Protein 4Q68 (pdb70)

Foldseek 3Di:
DVLLVLLVLLVVFFFQFEDPPQQPDPDWRDQDDDSRYHAFVVSLLQSLLVSPQDDCDPVSSSQSSLQQQAQNSDRDGPLRGQPAVLSSQVSCVVVFNKDFLLQVAPDKDFDQADPLVCQVVGPRRPPDPPSSVNVVVRVVRGRDMGGFFFLVRADQLGDPSADRNKDKFFAFPPGNGGGDGATWDQDVSGTWGQGHDVVVRGTDTDPGGPSVCVVDPGGTGITIMGGD

Solvent-accessible surface area: 11489 Å² total

Structure (mmCIF, N/CA/C/O backbone):
data_4Q68
#
_entry.id   4Q68
#
_cell.length_a   46.473
_cell.length_b   63.552
_cell.length_c   73.997
_cell.angle_alpha   90.000
_cell.angle_beta   90.000
_cell.angle_gamma   90.000
#
_symmetry.space_group_name_H-M   'P 21 21 21'
#
loop_
_entity.id
_entity.type
_entity.pdbx_description
1 polymer 'Uncharacterized protein'
2 non-polymer 2-acetamido-2-deoxy-beta-D-glucopyranose
3 non-polymer 'SODIUM ION'
4 water water
#
loop_
_atom_site.group_PDB
_atom_site.id
_atom_site.type_symbol
_atom_site.label_atom_id
_atom_site.label_alt_id
_atom_site.label_comp_id
_atom_site.label_asym_id
_atom_site.label_entity_id
_atom_site.label_seq_id
_atom_site.pdbx_PDB_ins_code
_atom_site.Cartn_x
_atom_site.Cartn_y
_atom_site.Cartn_z
_atom_site.occupancy
_atom_site.B_iso_or_equiv
_atom_site.auth_seq_id
_atom_site.auth_comp_id
_atom_site.auth_asym_id
_atom_site.auth_atom_id
_atom_site.pdbx_PDB_model_num
ATOM 1 N N . GLY A 1 1 ? 28.138 18.390 1.781 1.00 36.26 0 GLY A N 1
ATOM 2 C CA . GLY A 1 1 ? 27.129 19.485 1.685 1.00 30.85 0 GLY A CA 1
ATOM 3 C C . GLY A 1 1 ? 26.366 19.685 2.982 1.00 26.96 0 GLY A C 1
ATOM 4 O O . GLY A 1 1 ? 26.606 18.980 3.979 1.00 25.14 0 GLY A O 1
ATOM 5 N N . GLN A 1 2 ? 25.428 20.632 2.966 1.00 22.59 24 GLN A N 1
ATOM 6 C CA . GLN A 1 2 ? 24.728 21.013 4.184 1.00 16.87 24 GLN A CA 1
ATOM 7 C C . GLN A 1 2 ? 23.841 19.890 4.718 1.00 13.70 24 GLN A C 1
ATOM 8 O O . GLN A 1 2 ? 23.734 19.715 5.929 1.00 13.08 24 GLN A O 1
ATOM 14 N N . GLY A 1 3 ? 23.218 19.116 3.832 1.00 12.50 25 GLY A N 1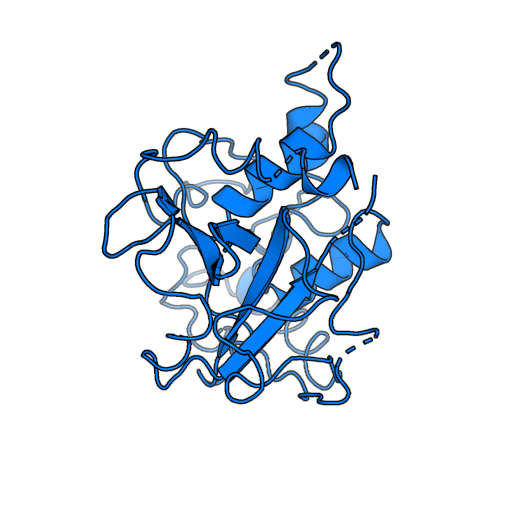
ATOM 15 C CA . GLY A 1 3 ? 22.397 17.990 4.265 1.00 11.38 25 GLY A CA 1
ATOM 16 C C . GLY A 1 3 ? 23.190 17.007 5.105 1.00 9.88 25 GLY A C 1
ATOM 17 O O . GLY A 1 3 ? 22.728 16.545 6.152 1.00 10.65 25 GLY A O 1
ATOM 18 N N . GLY A 1 4 ? 24.389 16.670 4.644 1.00 10.70 26 GLY A N 1
ATOM 19 C CA . GLY A 1 4 ? 25.238 15.755 5.380 1.00 10.24 26 GLY A CA 1
ATOM 20 C C . GLY A 1 4 ? 25.672 16.338 6.704 1.00 9.60 26 GLY A C 1
ATOM 21 O O . GLY A 1 4 ? 25.693 15.641 7.712 1.00 8.76 26 GLY A O 1
ATOM 22 N N . LYS A 1 5 ? 26.015 17.624 6.705 1.00 10.31 27 LYS A N 1
ATOM 23 C CA . LYS A 1 5 ? 26.376 18.293 7.945 1.00 10.50 27 LYS A CA 1
ATOM 24 C C . LYS A 1 5 ? 25.223 18.228 8.938 1.00 9.39 27 LYS A C 1
ATOM 25 O O . LYS A 1 5 ? 25.445 18.039 10.134 1.00 9.41 27 LYS A O 1
ATOM 31 N N . ASP A 1 6 ? 23.998 18.408 8.449 1.00 8.89 28 ASP A N 1
ATOM 32 C CA . ASP A 1 6 ? 22.838 18.419 9.316 1.00 8.73 28 ASP A CA 1
ATOM 33 C C . ASP A 1 6 ? 22.489 17.012 9.827 1.00 7.49 28 ASP A C 1
ATOM 34 O O . ASP A 1 6 ? 22.136 16.838 10.984 1.00 7.97 28 ASP A O 1
ATOM 47 N N . LEU A 1 8 ? 24.701 14.691 10.341 1.00 6.63 30 LEU A N 1
ATOM 48 C CA . LEU A 1 8 ? 25.732 14.439 11.343 1.00 6.84 30 LEU A CA 1
ATOM 49 C C . LEU A 1 8 ? 25.456 15.198 12.643 1.00 7.03 30 LEU A C 1
ATOM 50 O O . LEU A 1 8 ? 25.525 14.620 13.723 1.00 7.30 30 LEU A O 1
ATOM 55 N N . SER A 1 9 ? 25.142 16.486 12.553 1.00 7.64 31 SER A N 1
ATOM 56 C CA A SER A 1 9 ? 24.931 17.242 13.768 0.70 7.94 31 SER A CA 1
ATOM 57 C CA B SER A 1 9 ? 24.846 17.322 13.717 0.30 8.13 31 SER A CA 1
ATOM 58 C C . SER A 1 9 ? 23.689 16.735 14.504 1.00 7.42 31 SER A C 1
ATOM 59 O O . SER A 1 9 ? 23.697 16.672 15.731 1.00 8.01 31 SER A O 1
ATOM 64 N N . ASN A 1 10 ? 22.647 16.333 13.780 1.00 7.24 32 ASN A N 1
ATOM 65 C CA . ASN A 1 10 ? 21.485 15.774 14.455 1.00 7.03 32 ASN A CA 1
ATOM 66 C C . ASN A 1 10 ? 21.801 14.417 15.097 1.00 7.09 32 ASN A C 1
ATOM 67 O O . ASN A 1 10 ? 21.284 14.117 16.173 1.00 8.58 32 ASN A O 1
ATOM 72 N N . GLY A 1 11 ? 22.670 13.622 14.480 1.00 6.71 33 GLY A N 1
ATOM 73 C CA . GLY A 1 11 ? 23.130 12.403 15.117 1.00 6.97 33 GLY A CA 1
ATOM 74 C C . GLY A 1 11 ? 23.938 12.673 16.383 1.00 6.92 33 GLY A C 1
ATOM 75 O O . GLY A 1 11 ? 23.749 12.003 17.397 1.00 7.04 33 GLY A O 1
ATOM 76 N N . ILE A 1 12 ? 24.820 13.670 16.339 1.00 7.24 34 ILE A N 1
ATOM 77 C CA A ILE A 1 12 ? 25.642 14.054 17.490 0.50 7.87 34 ILE A CA 1
ATOM 78 C CA B ILE A 1 12 ? 25.646 14.000 17.490 0.50 7.42 34 ILE A CA 1
ATOM 79 C C . ILE A 1 12 ? 24.774 14.471 18.673 1.00 7.46 34 ILE A C 1
ATOM 80 O O . ILE A 1 12 ? 25.141 14.254 19.828 1.00 7.95 34 ILE A O 1
ATOM 89 N N . LYS A 1 13 ? 23.606 15.060 18.403 1.00 7.61 35 LYS A N 1
ATOM 90 C CA A LYS A 1 13 ? 22.643 15.418 19.462 0.50 8.19 35 LYS A CA 1
ATOM 91 C CA B LYS A 1 13 ? 22.727 15.448 19.495 0.50 7.94 35 LYS A CA 1
ATOM 92 C C . LYS A 1 13 ? 22.177 14.246 20.294 1.00 8.12 35 LYS A C 1
ATOM 93 O O . LYS A 1 13 ? 21.708 14.432 21.419 1.00 10.33 35 LYS A O 1
ATOM 104 N N . TYR A 1 14 ? 22.273 13.031 19.741 1.00 7.80 36 TYR A N 1
ATOM 105 C CA . TYR A 1 14 ? 21.882 11.813 20.462 1.00 7.44 36 TYR A CA 1
ATOM 106 C C . TYR A 1 14 ? 23.005 11.184 21.283 1.00 7.24 36 TYR A C 1
ATOM 107 O O . TYR A 1 14 ? 22.775 10.175 21.939 1.00 7.89 36 TYR A O 1
ATOM 116 N N . LEU A 1 15 ? 24.214 11.750 21.287 1.00 7.26 37 LEU A N 1
ATOM 117 C CA . LEU A 1 15 ? 25.259 11.146 22.102 1.00 7.47 37 LEU A CA 1
ATOM 118 C C . LEU A 1 15 ? 24.756 11.004 23.532 1.00 7.54 37 LEU A C 1
ATOM 119 O O . LEU A 1 15 ? 24.102 11.905 24.068 1.00 8.19 37 LEU A O 1
ATOM 124 N N . ASP A 1 16 ? 25.083 9.867 24.131 1.00 7.40 38 ASP A N 1
ATOM 125 C CA . ASP A 1 16 ? 24.775 9.518 25.518 1.00 7.98 38 ASP A CA 1
ATOM 126 C C . ASP A 1 16 ? 23.339 9.078 25.754 1.00 8.48 38 ASP A C 1
ATOM 127 O O . ASP A 1 16 ? 23.019 8.656 26.862 1.00 10.21 38 ASP A O 1
ATOM 132 N N . VAL A 1 17 ? 22.483 9.118 24.731 1.00 7.99 39 VAL A N 1
ATOM 133 C CA . VAL A 1 17 ? 21.143 8.574 24.880 1.00 8.52 39 VAL A CA 1
ATOM 134 C C . VAL A 1 17 ? 21.262 7.063 25.110 1.00 8.18 39 VAL A C 1
ATOM 135 O O . VAL A 1 17 ? 21.999 6.383 24.392 1.00 8.40 39 VAL A O 1
ATOM 139 N N . PRO A 1 18 ? 20.535 6.520 26.105 1.00 9.08 40 PRO A N 1
ATOM 140 C CA . PRO A 1 18 ? 20.660 5.086 26.372 1.00 9.52 40 PRO A CA 1
ATOM 141 C C . PRO A 1 18 ? 20.199 4.170 25.241 1.00 8.41 40 PRO A C 1
ATOM 142 O O . PRO A 1 18 ? 19.238 4.468 24.532 1.00 8.40 40 PRO A O 1
ATOM 146 N N . TYR A 1 19 ? 20.893 3.050 25.126 1.00 8.73 41 TYR A N 1
ATOM 147 C CA . TYR A 1 19 ? 20.493 1.953 24.267 1.00 8.11 41 TYR A CA 1
ATOM 148 C C . TYR A 1 19 ? 19.451 1.097 24.988 1.00 7.96 41 TYR A C 1
ATOM 149 O O . TYR A 1 19 ? 19.699 0.616 26.101 1.00 9.96 41 TYR A O 1
ATOM 158 N N . VAL A 1 20 ? 18.308 0.887 24.348 1.00 7.92 42 VAL A N 1
ATOM 159 C CA . VAL A 1 20 ? 17.289 -0.021 24.855 1.00 8.25 42 VAL A CA 1
ATOM 160 C C . VAL A 1 20 ? 16.714 -0.760 23.663 1.00 7.63 42 VAL A C 1
ATOM 161 O O . VAL A 1 20 ? 16.300 -0.144 22.688 1.00 7.83 42 VAL A O 1
ATOM 165 N N . ALA A 1 21 ? 16.704 -2.085 23.746 1.00 8.35 43 ALA A N 1
ATOM 166 C CA . ALA A 1 21 ? 16.127 -2.926 22.712 1.00 8.26 43 ALA A CA 1
ATOM 167 C C . ALA A 1 21 ? 14.606 -2.972 22.796 1.00 7.75 43 ALA A C 1
ATOM 168 O O . ALA A 1 21 ? 14.016 -2.794 23.854 1.00 8.28 43 ALA A O 1
ATOM 170 N N . HIS A 1 22 ? 13.981 -3.223 21.652 1.00 7.94 44 HIS A N 1
ATOM 171 C CA A HIS A 1 22 ? 12.554 -3.563 21.565 0.50 8.59 44 HIS A CA 1
ATOM 172 C CA B HIS A 1 22 ? 12.552 -3.537 21.540 0.50 8.56 44 HIS A CA 1
ATOM 173 C C . HIS A 1 22 ? 11.616 -2.408 21.920 1.00 8.01 44 HIS A C 1
ATOM 174 O O . HIS A 1 22 ? 10.460 -2.640 22.302 1.00 8.58 44 HIS A O 1
ATOM 187 N N . THR A 1 23 ? 12.079 -1.172 21.749 1.00 7.66 45 THR A N 1
ATOM 188 C CA . THR A 1 23 ? 11.255 -0.019 22.089 1.00 8.06 45 THR A CA 1
ATOM 189 C C . THR A 1 23 ? 9.995 0.117 21.229 1.00 7.81 45 THR A C 1
ATOM 190 O O . THR A 1 23 ? 9.081 0.836 21.616 1.00 8.52 45 THR A O 1
ATOM 194 N N . LEU A 1 24 ? 9.933 -0.556 20.077 1.00 7.47 46 LEU A N 1
ATOM 195 C CA . LEU A 1 24 ? 8.762 -0.466 19.194 1.00 8.12 46 LEU A CA 1
ATOM 196 C C . LEU A 1 24 ? 7.745 -1.595 19.400 1.00 8.00 46 LEU A C 1
ATOM 197 O O . LEU A 1 24 ? 6.744 -1.634 18.687 1.00 8.29 46 LEU A O 1
ATOM 202 N N . GLU A 1 25 ? 7.991 -2.497 20.356 1.00 7.82 47 GLU A N 1
ATOM 203 C CA . GLU A 1 25 ? 7.246 -3.765 20.408 1.00 8.63 47 GLU A CA 1
ATOM 204 C C . GLU A 1 25 ? 6.137 -3.915 21.448 1.00 9.82 47 GLU A C 1
ATOM 205 O O . GLU A 1 25 ? 5.832 -5.038 21.883 1.00 11.84 47 GLU A O 1
ATOM 211 N N . ALA A 1 26 ? 5.475 -2.829 21.795 1.00 10.42 48 ALA A N 1
ATOM 212 C CA . ALA A 1 26 ? 4.335 -2.932 22.703 1.00 11.18 48 ALA A CA 1
ATOM 213 C C . ALA A 1 26 ? 3.263 -3.883 22.172 1.00 10.23 48 ALA A C 1
ATOM 214 O O . ALA A 1 26 ? 3.063 -4.020 20.960 1.00 11.57 48 ALA A O 1
ATOM 216 N N . ASP A 1 27 ? 2.538 -4.498 23.106 1.00 11.13 49 ASP A N 1
ATOM 217 C CA . ASP A 1 27 ? 1.363 -5.278 22.780 1.00 11.69 49 ASP A CA 1
ATOM 218 C C . ASP A 1 27 ? 0.333 -4.396 22.083 1.00 11.92 49 ASP A C 1
ATOM 219 O O . ASP A 1 27 ? 0.332 -3.177 22.227 1.00 13.68 49 ASP A O 1
ATOM 224 N N . GLY A 1 28 ? -0.538 -5.033 21.316 1.00 12.34 50 GLY A N 1
ATOM 225 C CA . GLY A 1 28 ? -1.623 -4.340 20.654 1.00 13.24 50 GLY A CA 1
ATOM 226 C C . GLY A 1 28 ? -1.296 -4.028 19.209 1.00 12.51 50 GLY A C 1
ATOM 227 O O . GLY A 1 28 ? -0.323 -4.556 18.648 1.00 13.72 50 GLY A O 1
ATOM 228 N N . PRO A 1 29 ? -2.111 -3.164 18.583 1.00 12.45 51 PRO A N 1
ATOM 229 C CA . PRO A 1 29 ? -1.911 -2.884 17.178 1.00 11.64 51 PRO A CA 1
ATOM 230 C C . PRO A 1 29 ? -0.606 -2.149 16.926 1.00 9.75 51 PRO A C 1
ATOM 231 O O . PRO A 1 29 ? -0.124 -1.401 17.770 1.00 11.14 51 PRO A O 1
ATOM 235 N N . GLU A 1 30 ? -0.049 -2.342 15.744 1.00 8.73 52 GLU A N 1
ATOM 236 C CA . GLU A 1 30 ? 1.102 -1.571 15.310 1.00 7.97 52 GLU A CA 1
ATOM 237 C C . GLU A 1 30 ? 0.678 -0.119 15.129 1.00 7.92 52 GLU A C 1
ATOM 238 O O . GLU A 1 30 ? -0.232 0.177 14.342 1.00 8.72 52 GLU A O 1
ATOM 244 N N . GLU A 1 31 ? 1.334 0.761 15.880 1.00 8.06 53 GLU A N 1
ATOM 245 C CA A GLU A 1 31 ? 1.114 2.210 15.835 0.70 7.95 53 GLU A CA 1
ATOM 246 C CA B GLU A 1 31 ? 1.129 2.193 15.702 0.30 8.55 53 GLU A CA 1
ATOM 247 C C . GLU A 1 31 ? 2.474 2.891 15.781 1.00 7.64 53 GLU A C 1
ATOM 248 O O . GLU A 1 31 ? 3.483 2.280 16.102 1.00 8.64 53 GLU A O 1
ATOM 259 N N . LEU A 1 32 ? 2.495 4.161 15.402 1.00 7.75 54 LEU A N 1
ATOM 260 C CA . LEU A 1 32 ? 3.747 4.911 15.363 1.00 7.27 54 LEU A CA 1
ATOM 261 C C . LEU A 1 32 ? 4.229 5.189 16.782 1.00 7.85 54 LEU A C 1
ATOM 262 O O . LEU A 1 32 ? 3.565 5.894 17.530 1.00 10.29 54 LEU A O 1
ATOM 267 N N . VAL A 1 33 ? 5.382 4.637 17.140 1.00 7.90 55 VAL A N 1
ATOM 268 C CA . VAL A 1 33 ? 5.983 4.808 18.452 1.00 8.30 55 VAL A CA 1
ATOM 269 C C . VAL A 1 33 ? 7.169 5.756 18.319 1.00 7.95 55 VAL A C 1
ATOM 270 O O . VAL A 1 33 ? 8.077 5.531 17.528 1.00 9.05 55 VAL A O 1
ATOM 274 N N . ILE A 1 34 ? 7.169 6.800 19.136 1.00 8.24 56 ILE A N 1
ATOM 275 C CA . ILE A 1 34 ? 8.260 7.746 19.185 1.00 8.33 56 ILE A CA 1
ATOM 276 C C . ILE A 1 34 ? 8.885 7.704 20.574 1.00 8.37 56 ILE A C 1
ATOM 277 O O . ILE A 1 34 ? 8.252 8.100 21.555 1.00 10.64 56 ILE A O 1
ATOM 282 N N . ASN A 1 35 ? 10.098 7.180 20.655 1.00 7.95 57 ASN A N 1
ATOM 283 C CA . ASN A 1 35 ? 10.845 7.118 21.907 1.00 8.05 57 ASN A CA 1
ATOM 284 C C . ASN A 1 35 ? 12.261 7.568 21.625 1.00 8.22 57 ASN A C 1
ATOM 285 O O . ASN A 1 35 ? 13.145 6.769 21.336 1.00 8.49 57 ASN A O 1
ATOM 290 N N . CYS A 1 36 ? 12.471 8.872 21.719 1.00 8.93 58 CYS A N 1
ATOM 291 C CA . CYS A 1 36 ? 13.766 9.436 21.383 1.00 9.36 58 CYS A CA 1
ATOM 292 C C . CYS A 1 36 ? 14.752 9.386 22.554 1.00 9.39 58 CYS A C 1
ATOM 293 O O . CYS A 1 36 ? 15.922 9.725 22.362 1.00 11.02 58 CYS A O 1
ATOM 296 N N . ASP A 1 37 ? 14.306 8.936 23.731 1.00 9.67 59 ASP A N 1
ATOM 297 C CA A ASP A 1 37 ? 15.130 8.845 24.936 0.50 10.64 59 ASP A CA 1
ATOM 298 C CA B ASP A 1 37 ? 15.209 8.842 24.877 0.50 10.79 59 ASP A CA 1
ATOM 299 C C . ASP A 1 37 ? 15.717 7.437 25.157 1.00 9.89 59 ASP A C 1
ATOM 300 O O . ASP A 1 37 ? 16.513 7.240 26.063 1.00 12.43 59 ASP A O 1
ATOM 309 N N . GLU A 1 38 ? 15.281 6.470 24.351 1.00 9.48 60 GLU A N 1
ATOM 310 C CA . GLU A 1 38 ? 15.713 5.077 24.469 1.00 9.60 60 GLU A CA 1
ATOM 311 C C . GLU A 1 38 ? 15.753 4.575 23.037 1.00 8.28 60 GLU A C 1
ATOM 312 O O . GLU A 1 38 ? 14.704 4.505 22.402 1.00 9.41 60 GLU A O 1
ATOM 318 N N . VAL A 1 39 ? 16.935 4.240 22.522 1.00 7.47 61 VAL A N 1
ATOM 319 C CA . V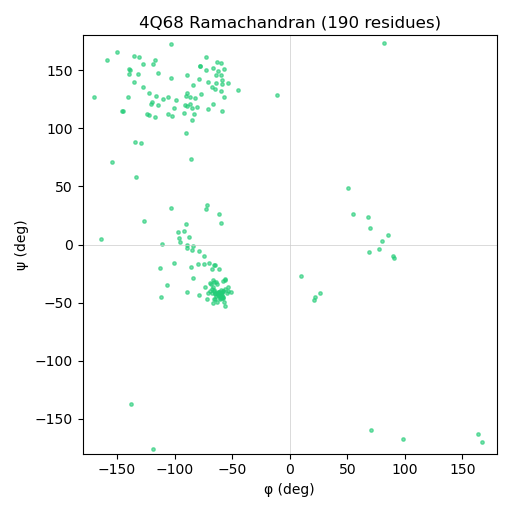AL A 1 39 ? 17.068 3.915 21.103 1.00 6.84 61 VAL A CA 1
ATOM 320 C C . VAL A 1 39 ? 17.821 2.613 20.885 1.00 6.48 61 VAL A C 1
ATOM 321 O O . VAL A 1 39 ? 18.558 2.155 21.754 1.00 6.90 61 VAL A O 1
ATOM 325 N N . ASP A 1 40 ? 17.654 2.053 19.690 1.00 6.06 62 ASP A N 1
ATOM 326 C CA . ASP A 1 40 ? 18.550 1.025 19.199 1.00 6.13 62 ASP A CA 1
ATOM 327 C C . ASP A 1 40 ? 19.221 1.528 17.931 1.00 6.04 62 ASP A C 1
ATOM 328 O O . ASP A 1 40 ? 19.075 2.681 17.565 1.00 5.98 62 ASP A O 1
ATOM 333 N N . CYS A 1 41 ? 20.013 0.696 17.280 1.00 6.31 63 CYS A N 1
ATOM 334 C CA . CYS A 1 41 ? 20.813 1.225 16.169 1.00 6.84 63 CYS A CA 1
ATOM 335 C C . CYS A 1 41 ? 19.943 1.726 15.018 1.00 6.03 63 CYS A C 1
ATOM 336 O O . CYS A 1 41 ? 20.326 2.686 14.341 1.00 6.61 63 CYS A O 1
ATOM 339 N N . THR A 1 42 ? 18.790 1.090 14.811 1.00 5.58 64 THR A N 1
ATOM 340 C CA A THR A 1 42 ? 17.913 1.438 13.715 0.60 5.86 64 THR A CA 1
ATOM 341 C CA B THR A 1 42 ? 17.911 1.459 13.705 0.40 5.76 64 THR A CA 1
ATOM 342 C C . THR A 1 42 ? 17.007 2.611 14.090 1.00 5.09 64 THR A C 1
ATOM 343 O O . THR A 1 42 ? 16.844 3.542 13.305 1.00 5.68 64 THR A O 1
ATOM 350 N N . THR A 1 43 ? 16.418 2.586 15.290 1.00 5.40 65 THR A N 1
ATOM 351 C CA . THR A 1 43 ? 15.570 3.713 15.644 1.00 5.85 65 THR A CA 1
ATOM 352 C C . THR A 1 43 ? 16.374 5.010 15.709 1.00 5.39 65 THR A C 1
ATOM 353 O O . THR A 1 43 ? 15.857 6.056 15.340 1.00 5.75 65 THR A O 1
ATOM 357 N N . LEU A 1 44 ? 17.635 4.955 16.140 1.00 5.36 66 LEU A N 1
ATOM 358 C CA . LEU A 1 44 ? 18.465 6.159 16.134 1.00 5.47 66 LEU A CA 1
ATOM 359 C C . LEU A 1 44 ? 18.516 6.752 14.729 1.00 5.08 66 LEU A C 1
ATOM 360 O O . LEU A 1 44 ? 18.286 7.944 14.520 1.00 5.67 66 LEU A O 1
ATOM 365 N N . VAL A 1 45 ? 18.874 5.930 13.755 1.00 4.82 67 VAL A N 1
ATOM 366 C CA . VAL A 1 45 ? 18.973 6.411 12.383 1.00 4.97 67 VAL A CA 1
ATOM 367 C C . VAL A 1 45 ? 17.629 6.962 11.888 1.00 4.83 67 VAL A C 1
ATOM 368 O O . VAL A 1 45 ? 17.574 8.002 11.232 1.00 5.46 67 VAL A O 1
ATOM 372 N N . GLU A 1 46 ? 16.547 6.259 12.191 1.00 4.79 68 GLU A N 1
ATOM 373 C CA . GLU A 1 46 ? 15.227 6.719 11.775 1.00 4.94 68 GLU A CA 1
ATOM 374 C C . GLU A 1 46 ? 14.896 8.085 12.360 1.00 4.96 68 GLU A C 1
ATOM 375 O O . GLU A 1 46 ? 14.400 8.957 11.645 1.00 5.62 68 GLU A O 1
ATOM 381 N N . TYR A 1 47 ? 15.148 8.290 13.650 1.00 5.56 69 TYR A N 1
ATOM 382 C CA . TYR A 1 47 ? 14.837 9.584 14.259 1.00 5.80 69 TYR A CA 1
ATOM 383 C C . TYR A 1 47 ? 15.714 10.693 13.684 1.00 5.70 69 TYR A C 1
ATOM 384 O O . TYR A 1 47 ? 15.239 11.816 13.479 1.00 6.24 69 TYR A O 1
ATOM 393 N N . VAL A 1 48 ? 16.988 10.405 13.455 1.00 5.53 70 VAL A N 1
ATOM 394 C CA . VAL A 1 48 ? 17.886 11.405 12.905 1.00 5.51 70 VAL A CA 1
ATOM 395 C C . VAL A 1 48 ? 17.466 11.787 11.486 1.00 5.33 70 VAL A C 1
ATOM 396 O O . VAL A 1 48 ? 17.406 12.973 11.134 1.00 5.98 70 VAL A O 1
ATOM 400 N N . LEU A 1 49 ? 17.180 10.794 10.654 1.00 5.07 71 LEU A N 1
ATOM 401 C CA . LEU A 1 49 ? 16.735 11.052 9.292 1.00 5.31 71 LEU A CA 1
ATOM 402 C C . LEU A 1 49 ? 15.407 11.807 9.294 1.00 5.42 71 LEU A C 1
ATOM 403 O O . LEU A 1 49 ? 15.225 12.756 8.529 1.00 5.96 71 LEU A O 1
ATOM 408 N N . ALA A 1 50 ? 14.472 11.408 10.149 1.00 5.54 72 ALA A N 1
ATOM 409 C CA . ALA A 1 50 ? 13.156 12.089 10.210 1.00 6.14 72 ALA A CA 1
ATOM 410 C C . ALA A 1 50 ? 13.325 13.546 10.590 1.00 6.20 72 ALA A C 1
ATOM 411 O O . ALA A 1 50 ? 12.706 14.418 9.996 1.00 7.30 72 ALA A O 1
ATOM 413 N N . GLU A 1 51 ? 14.167 13.818 11.578 1.00 6.25 73 GLU A N 1
ATOM 414 C CA . GLU A 1 51 ? 14.402 15.194 11.995 1.00 7.03 73 GLU A CA 1
ATOM 415 C C . GLU A 1 51 ? 15.051 16.003 10.883 1.00 6.43 73 GLU A C 1
ATOM 416 O O . GLU A 1 51 ? 14.645 17.133 10.603 1.00 7.59 73 GLU A O 1
ATOM 422 N N . THR A 1 52 ? 16.052 15.420 10.233 1.00 6.29 74 THR A N 1
ATOM 423 C CA . THR A 1 52 ? 16.782 16.161 9.219 1.00 6.55 74 THR A CA 1
ATOM 424 C C . THR A 1 52 ? 15.921 16.435 7.973 1.00 6.76 74 THR A C 1
ATOM 425 O O . THR A 1 52 ? 16.063 17.484 7.331 1.00 7.66 74 THR A O 1
ATOM 429 N N . LEU A 1 53 ? 15.020 15.515 7.644 1.00 6.68 75 LEU A N 1
ATOM 430 C CA . LEU A 1 53 ? 14.085 15.718 6.535 1.00 7.51 75 LEU A CA 1
ATOM 431 C C . LEU A 1 53 ? 13.026 16.763 6.817 1.00 9.17 75 LEU A C 1
ATOM 432 O O . LEU A 1 53 ? 12.388 17.226 5.891 1.00 13.58 75 LEU A O 1
ATOM 437 N N . THR A 1 54 ? 12.839 17.130 8.079 1.00 8.34 76 THR A N 1
ATOM 438 C CA . THR A 1 54 ? 11.763 18.039 8.480 1.00 10.44 76 THR A CA 1
ATOM 439 C C . THR A 1 54 ? 12.289 19.468 8.465 1.00 12.78 76 THR A C 1
ATOM 440 O O . THR A 1 54 ? 13.150 19.808 9.279 1.00 16.15 76 THR A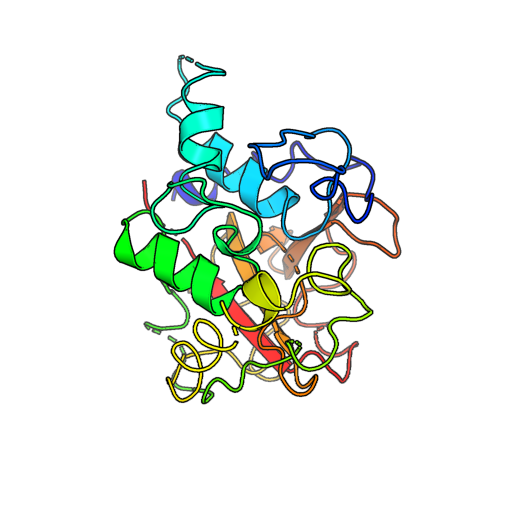 O 1
ATOM 444 N N . PRO A 1 55 ? 11.782 20.313 7.547 1.00 16.32 77 PRO A N 1
ATOM 445 C CA . PRO A 1 55 ? 12.309 21.671 7.532 1.00 20.19 77 PRO A CA 1
ATOM 446 C C . PRO A 1 55 ? 12.114 22.382 8.879 1.00 25.85 77 PRO A C 1
ATOM 447 O O . PRO A 1 55 ? 11.064 22.229 9.523 1.00 30.44 77 PRO A O 1
ATOM 451 N N . LYS A 1 56 ? 13.168 23.105 9.281 1.00 31.52 78 LYS A N 1
ATOM 452 C CA . LYS A 1 56 ? 13.351 23.692 10.613 1.00 35.52 78 LYS A CA 1
ATOM 453 C C . LYS A 1 56 ? 13.392 25.217 10.533 1.00 31.41 78 LYS A C 1
ATOM 454 O O . LYS A 1 56 ? 14.187 25.774 9.771 1.00 34.99 78 LYS A O 1
ATOM 460 N N . LEU A 1 57 ? 12.569 25.881 11.343 1.00 26.01 79 LEU A N 1
ATOM 461 C CA . LEU A 1 57 ? 12.383 27.333 11.250 1.00 27.34 79 LEU A CA 1
ATOM 462 C C . LEU A 1 57 ? 12.952 28.059 12.467 1.00 33.05 79 LEU A C 1
ATOM 463 O O . LEU A 1 57 ? 12.357 29.022 12.959 1.00 36.16 79 LEU A O 1
ATOM 468 N N . SER A 1 63 ? 8.298 21.063 13.810 1.00 25.54 85 SER A N 1
ATOM 469 C CA . SER A 1 63 ? 6.903 20.667 13.998 1.00 20.04 85 SER A CA 1
ATOM 470 C C . SER A 1 63 ? 6.866 19.197 14.450 1.00 17.50 85 SER A C 1
ATOM 471 O O . SER A 1 63 ? 7.464 18.327 13.810 1.00 16.28 85 SER A O 1
ATOM 474 N N . GLU A 1 64 ? 6.179 18.926 15.558 1.00 18.70 86 GLU A N 1
ATOM 475 C CA . GLU A 1 64 ? 5.962 17.547 15.990 1.00 14.37 86 GLU A CA 1
ATOM 476 C C . GLU A 1 64 ? 5.207 16.755 14.932 1.00 12.72 86 GLU A C 1
ATOM 477 O O . GLU A 1 64 ? 5.552 15.605 14.666 1.00 11.70 86 GLU A O 1
ATOM 483 N N . SER A 1 65 ? 4.190 17.355 14.322 1.00 12.48 87 SER A N 1
ATOM 484 C CA A SER A 1 65 ? 3.397 16.658 13.318 0.60 12.45 87 SER A CA 1
ATOM 485 C CA B SER A 1 65 ? 3.391 16.663 13.315 0.40 12.58 87 SER A CA 1
ATOM 486 C C . SER A 1 65 ? 4.239 16.318 12.100 1.00 11.43 87 SER A C 1
ATOM 487 O O . SER A 1 65 ? 4.133 15.217 11.576 1.00 10.84 87 SER A O 1
ATOM 492 N N . ALA A 1 66 ? 5.070 17.258 11.654 1.00 11.21 88 ALA A N 1
ATOM 493 C CA . ALA A 1 66 ? 5.895 17.016 10.474 1.00 10.37 88 ALA A CA 1
ATOM 494 C C . ALA A 1 66 ? 6.977 15.979 10.755 1.00 9.15 88 ALA A C 1
ATOM 495 O O . ALA A 1 66 ? 7.243 15.132 9.923 1.00 9.03 88 ALA A O 1
ATOM 497 N N . PHE A 1 67 ? 7.583 16.040 11.935 1.00 8.99 89 PHE A N 1
ATOM 498 C CA . PHE A 1 67 ? 8.555 15.022 12.357 1.00 8.42 89 PHE A CA 1
ATOM 499 C C . PHE A 1 67 ? 7.910 13.636 12.323 1.00 7.59 89 PHE A C 1
ATOM 500 O O . PHE A 1 67 ? 8.470 12.701 11.772 1.00 7.88 89 PHE A O 1
ATOM 508 N N . ALA A 1 68 ? 6.735 13.511 12.930 1.00 7.74 90 ALA A N 1
ATOM 509 C CA . ALA A 1 68 ? 6.037 12.237 12.976 1.00 7.71 90 ALA A CA 1
ATOM 510 C C . ALA A 1 68 ? 5.705 11.746 11.580 1.00 7.49 90 ALA A C 1
ATOM 511 O O . ALA A 1 68 ? 5.852 10.558 11.289 1.00 7.72 90 ALA A O 1
ATOM 513 N N . ASP A 1 69 ? 5.247 12.648 10.716 1.00 8.16 91 ASP A N 1
ATOM 514 C CA . ASP A 1 69 ? 4.921 12.241 9.346 1.00 8.10 91 ASP A CA 1
ATOM 515 C C . ASP A 1 69 ? 6.159 11.725 8.601 1.00 7.24 91 ASP A C 1
ATOM 516 O O . ASP A 1 69 ? 6.081 10.741 7.861 1.00 7.58 91 ASP A O 1
ATOM 521 N N . ASN A 1 70 ? 7.296 12.384 8.784 1.00 6.83 92 ASN A N 1
ATOM 522 C CA . ASN A 1 70 ? 8.528 11.907 8.163 1.00 6.43 92 ASN A CA 1
ATOM 523 C C . ASN A 1 70 ? 8.984 10.592 8.760 1.00 5.95 92 ASN A C 1
ATOM 524 O O . ASN A 1 70 ? 9.393 9.689 8.029 1.00 6.42 92 ASN A O 1
ATOM 529 N N . LEU A 1 71 ? 8.899 10.443 10.073 1.00 6.13 93 LEU A N 1
ATOM 530 C CA . LEU A 1 71 ? 9.252 9.183 10.707 1.00 6.01 93 LEU A CA 1
ATOM 531 C C . LEU A 1 71 ? 8.393 8.053 10.155 1.00 5.68 93 LEU A C 1
ATOM 532 O O . LEU A 1 71 ?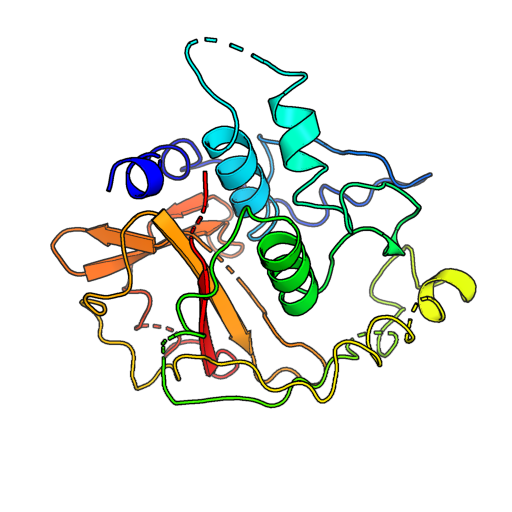 8.896 6.961 9.874 1.00 5.74 93 LEU A O 1
ATOM 537 N N . GLN A 1 72 ? 7.095 8.305 10.009 1.00 5.84 94 GLN A N 1
ATOM 538 C CA . GLN A 1 72 ? 6.184 7.301 9.487 1.00 5.94 94 GLN A CA 1
ATOM 539 C C . GLN A 1 72 ? 6.556 6.895 8.058 1.00 6.05 94 GLN A C 1
ATOM 540 O O . GLN A 1 72 ? 6.486 5.716 7.707 1.00 6.46 94 GLN A O 1
ATOM 546 N N . LYS A 1 73 ? 6.942 7.867 7.238 1.00 6.33 95 LYS A N 1
ATOM 547 C CA A LYS A 1 73 ? 7.372 7.660 5.857 0.35 6.66 95 LYS A CA 1
ATOM 548 C CA B LYS A 1 73 ? 7.293 7.536 5.862 0.65 7.29 95 LYS A CA 1
ATOM 549 C C . LYS A 1 73 ? 8.613 6.774 5.757 1.00 6.06 95 LYS A C 1
ATOM 550 O O . LYS A 1 73 ? 8.794 6.020 4.803 1.00 6.65 95 LYS A O 1
ATOM 561 N N . ILE A 1 74 ? 9.495 6.919 6.739 1.00 5.52 96 ILE A N 1
ATOM 562 C CA . ILE A 1 74 ? 10.747 6.179 6.818 1.00 5.29 96 ILE A CA 1
ATOM 563 C C . ILE A 1 74 ? 10.528 4.765 7.340 1.00 5.32 96 ILE A C 1
ATOM 564 O O . ILE A 1 74 ? 11.128 3.807 6.858 1.00 5.63 96 ILE A O 1
ATOM 569 N N . ARG A 1 75 ? 9.705 4.632 8.369 1.00 5.38 97 ARG A N 1
ATOM 570 C CA . ARG A 1 75 ? 9.621 3.386 9.114 1.00 5.28 97 ARG A CA 1
ATOM 571 C C . ARG A 1 75 ? 8.674 2.368 8.475 1.00 5.45 97 ARG A C 1
ATOM 572 O O . ARG A 1 75 ? 8.869 1.159 8.662 1.00 6.10 97 ARG A O 1
ATOM 580 N N . TYR A 1 76 ? 7.657 2.843 7.754 1.00 5.45 98 TYR A N 1
ATOM 581 C CA . TYR A 1 76 ? 6.614 2.001 7.190 1.00 5.86 98 TYR A CA 1
ATOM 582 C C . TYR A 1 76 ? 6.659 2.020 5.678 1.00 5.87 98 TYR A C 1
ATOM 583 O O . TYR A 1 76 ? 6.975 3.028 5.044 1.00 6.42 98 TYR A O 1
ATOM 592 N N . ARG A 1 77 ? 6.277 0.888 5.092 1.00 6.41 99 ARG A N 1
ATOM 593 C CA . ARG A 1 77 ? 6.244 0.720 3.645 1.00 6.82 99 ARG A CA 1
ATOM 594 C C . ARG A 1 77 ? 5.309 1.754 3.018 1.00 6.99 99 ARG A C 1
ATOM 595 O O . ARG A 1 77 ? 4.098 1.758 3.294 1.00 7.77 99 ARG A O 1
ATOM 603 N N . ASP A 1 78 ? 5.880 2.647 2.217 1.00 7.46 100 ASP A N 1
ATOM 604 C CA . ASP A 1 78 ? 5.145 3.765 1.618 1.00 8.35 100 ASP A CA 1
ATOM 605 C C . ASP A 1 78 ? 4.417 4.624 2.650 1.00 8.60 100 ASP A C 1
ATOM 606 O O . ASP A 1 78 ? 3.433 5.283 2.344 1.00 10.41 100 ASP A O 1
ATOM 611 N N . GLY A 1 79 ? 4.917 4.635 3.879 1.00 8.31 101 GLY A N 1
ATOM 612 C CA . GLY A 1 79 ? 4.332 5.442 4.932 1.00 8.76 101 GLY A CA 1
ATOM 613 C C . GLY A 1 79 ? 2.972 5.006 5.424 1.00 9.36 101 GLY A C 1
ATOM 614 O O . GLY A 1 79 ? 2.314 5.772 6.114 1.00 12.79 101 GLY A O 1
ATOM 615 N N . LYS A 1 80 ? 2.556 3.791 5.081 1.00 8.40 102 LYS A N 1
ATOM 616 C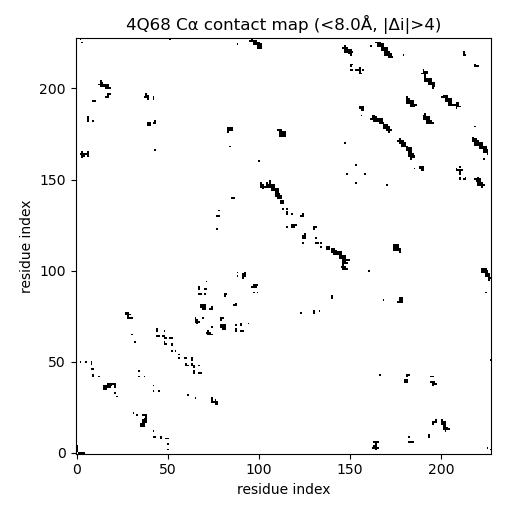 CA A LYS A 1 80 ? 1.225 3.313 5.429 0.50 9.50 102 LYS A CA 1
ATOM 617 C CA B LYS A 1 80 ? 1.230 3.293 5.406 0.50 9.72 102 LYS A CA 1
ATOM 618 C C . LYS A 1 80 ? 1.315 2.310 6.567 1.00 9.12 102 LYS A C 1
ATOM 619 O O . LYS A 1 80 ? 1.900 1.232 6.438 1.00 10.43 102 LYS A O 1
ATOM 630 N N . ILE A 1 81 ? 0.754 2.683 7.705 1.00 8.36 103 ILE A N 1
ATOM 631 C CA . ILE A 1 81 ? 0.765 1.814 8.863 1.00 8.66 103 ILE A CA 1
ATOM 632 C C . ILE A 1 81 ? -0.344 0.781 8.701 1.00 8.76 103 ILE A C 1
ATOM 633 O O . ILE A 1 81 ? -1.523 1.130 8.635 1.00 9.44 103 ILE A O 1
ATOM 638 N N . ASP A 1 82 ? 0.045 -0.488 8.649 1.00 9.49 104 ASP A N 1
ATOM 639 C CA . ASP A 1 82 ? -0.892 -1.599 8.426 1.00 10.58 104 ASP A CA 1
ATOM 640 C C . ASP A 1 82 ? -0.316 -2.858 9.030 1.00 9.94 104 ASP A C 1
ATOM 641 O O . ASP A 1 82 ? 0.144 -3.758 8.328 1.00 10.37 104 ASP A O 1
ATOM 646 N N . GLY A 1 83 ? -0.304 -2.889 10.349 1.00 10.53 105 GLY A N 1
ATOM 647 C CA . GLY A 1 83 ? 0.135 -4.050 11.083 1.00 9.87 105 GLY A CA 1
ATOM 648 C C . GLY A 1 83 ? 1.641 -4.160 11.227 1.00 9.10 105 GLY A C 1
ATOM 649 O O . GLY A 1 83 ? 2.426 -3.411 10.643 1.00 8.51 105 GLY A O 1
ATOM 650 N N . TYR A 1 84 ? 2.055 -5.143 12.011 1.00 8.40 106 TYR A N 1
ATOM 651 C CA . TYR A 1 84 ? 3.468 -5.378 12.286 1.00 7.34 106 TYR A CA 1
ATOM 652 C C . TYR A 1 84 ? 4.281 -5.515 11.003 1.00 7.03 106 TYR A C 1
ATOM 653 O O . TYR A 1 84 ? 5.416 -5.039 10.923 1.00 7.46 106 TYR A O 1
ATOM 662 N N . THR A 1 85 ? 3.721 -6.198 10.008 1.00 7.05 107 THR A N 1
ATOM 663 C CA . THR A 1 85 ? 4.490 -6.484 8.811 1.00 6.85 107 THR A CA 1
ATOM 664 C C . THR A 1 85 ? 4.612 -5.307 7.839 1.00 6.77 107 THR A C 1
ATOM 665 O O . THR A 1 85 ? 5.354 -5.409 6.863 1.00 7.41 107 THR A O 1
ATOM 669 N N . SER A 1 86 ? 3.915 -4.199 8.117 1.00 7.05 108 SER A N 1
ATOM 670 C CA . SER A 1 86 ? 4.110 -2.967 7.344 1.00 6.92 108 SER A CA 1
ATOM 671 C C . SER A 1 86 ? 5.352 -2.192 7.779 1.00 6.42 108 SER A C 1
ATOM 672 O O . SER A 1 86 ? 5.804 -1.310 7.064 1.00 6.74 108 SER A O 1
ATOM 675 N N . ARG A 1 87 ? 5.886 -2.495 8.960 1.00 5.97 109 ARG A N 1
ATOM 676 C CA . ARG A 1 87 ? 7.140 -1.891 9.402 1.00 5.91 109 ARG A CA 1
ATOM 677 C C . ARG A 1 87 ? 8.266 -2.480 8.563 1.00 6.00 109 ARG A C 1
ATOM 678 O O . ARG A 1 87 ? 8.276 -3.676 8.286 1.00 6.27 109 ARG A O 1
ATOM 686 N N . LEU A 1 88 ? 9.226 -1.653 8.175 1.00 5.72 110 LEU A N 1
ATOM 687 C CA . LEU A 1 88 ? 10.303 -2.079 7.282 1.00 5.91 110 LEU A CA 1
ATOM 688 C C . LEU A 1 88 ? 11.443 -2.718 8.079 1.00 5.81 110 LEU A C 1
ATOM 689 O O . LEU A 1 88 ? 12.532 -2.169 8.245 1.00 7.13 110 LEU A O 1
ATOM 694 N N . HIS A 1 89 ? 11.173 -3.930 8.543 1.00 5.88 111 HIS A N 1
ATOM 695 C CA . HIS A 1 89 ? 12.096 -4.664 9.404 1.00 5.94 111 HIS A CA 1
ATOM 696 C C . HIS A 1 89 ? 13.436 -4.955 8.743 1.00 5.52 111 HIS A C 1
ATOM 697 O O . HIS A 1 89 ? 14.470 -4.891 9.399 1.00 6.95 111 HIS A O 1
ATOM 704 N N . TYR A 1 90 ? 13.411 -5.325 7.469 1.00 5.17 112 TYR A N 1
ATOM 705 C CA . TYR A 1 90 ? 14.637 -5.650 6.762 1.00 4.95 112 TYR A CA 1
ATOM 706 C C . TYR A 1 90 ? 15.218 -4.399 6.129 1.00 4.81 112 TYR A C 1
ATOM 707 O O . TYR A 1 90 ? 14.515 -3.667 5.422 1.00 4.96 112 TYR A O 1
ATOM 716 N N . ILE A 1 91 ? 16.502 -4.162 6.351 1.00 4.90 113 ILE A N 1
ATOM 717 C CA . ILE A 1 91 ? 17.094 -2.931 5.890 1.00 4.97 113 ILE A CA 1
ATOM 718 C C . ILE A 1 91 ? 17.139 -2.842 4.365 1.00 4.65 113 ILE A C 1
ATOM 719 O O . ILE A 1 91 ? 16.980 -1.758 3.823 1.00 5.06 113 ILE A O 1
ATOM 724 N N . ALA A 1 92 ? 17.258 -3.957 3.646 1.00 4.74 114 ALA A N 1
ATOM 725 C CA . ALA A 1 92 ? 17.164 -3.862 2.179 1.00 5.10 114 ALA A CA 1
ATOM 726 C C . ALA A 1 92 ? 15.827 -3.243 1.784 1.00 5.13 114 ALA A C 1
ATOM 727 O O . ALA A 1 92 ? 15.744 -2.456 0.847 1.00 5.66 114 ALA A O 1
ATOM 729 N N . ASP A 1 93 ? 14.765 -3.630 2.491 1.00 5.09 115 ASP A N 1
ATOM 730 C CA . ASP A 1 93 ? 13.402 -3.144 2.216 1.00 5.39 115 ASP A CA 1
ATOM 731 C C . ASP A 1 93 ? 13.259 -1.671 2.616 1.00 5.25 115 ASP A C 1
ATOM 732 O O . ASP A 1 93 ? 12.662 -0.870 1.896 1.00 5.91 115 ASP A O 1
ATOM 737 N N . TRP A 1 94 ? 13.834 -1.326 3.765 1.00 5.27 116 TRP A N 1
ATOM 738 C CA . TRP A 1 94 ? 13.898 0.046 4.274 1.00 5.01 116 TRP A CA 1
ATOM 739 C C . TRP A 1 94 ? 14.599 0.963 3.258 1.00 5.22 116 TRP A C 1
ATOM 740 O O . TRP A 1 94 ? 14.122 2.057 2.974 1.00 5.54 116 TRP A O 1
ATOM 751 N N . ILE A 1 95 ? 15.717 0.491 2.713 1.00 5.28 117 ILE A N 1
ATOM 752 C CA . ILE A 1 95 ? 16.448 1.229 1.698 1.00 5.32 117 ILE A CA 1
ATOM 753 C C . ILE A 1 95 ? 15.572 1.391 0.459 1.00 5.64 117 ILE A C 1
ATOM 754 O O . ILE A 1 95 ? 15.451 2.493 -0.079 1.00 6.09 117 ILE A O 1
ATOM 759 N N . ASN A 1 96 ? 14.970 0.310 -0.016 1.00 6.11 118 ASN A N 1
ATOM 760 C CA . ASN A 1 96 ? 14.144 0.389 -1.216 1.00 6.73 118 ASN A CA 1
ATOM 761 C C . ASN A 1 96 ? 13.008 1.385 -1.041 1.00 5.91 118 ASN A C 1
ATOM 762 O O . ASN A 1 96 ? 12.670 2.118 -1.958 1.00 6.50 118 ASN A O 1
ATOM 767 N N . ASN A 1 97 ? 12.403 1.405 0.140 1.00 5.65 119 ASN A N 1
ATOM 768 C CA . ASN A 1 97 ? 11.340 2.357 0.438 1.00 5.74 119 ASN A CA 1
ATOM 769 C C . ASN A 1 97 ? 11.831 3.800 0.290 1.00 5.47 119 ASN A C 1
ATOM 770 O O . ASN A 1 97 ? 11.148 4.631 -0.299 1.00 6.27 119 ASN A O 1
ATOM 775 N N . GLY A 1 98 ? 13.002 4.099 0.834 1.00 5.45 120 GLY A N 1
ATOM 776 C CA . GLY A 1 98 ? 13.554 5.436 0.730 1.00 5.83 120 GLY A CA 1
ATOM 777 C C . GLY A 1 98 ? 13.955 5.812 -0.677 1.00 5.68 120 GLY A C 1
ATOM 778 O O . GLY A 1 98 ? 13.759 6.951 -1.088 1.00 6.32 120 GLY A O 1
ATOM 779 N N . VAL A 1 99 ? 14.509 4.869 -1.429 1.00 6.30 121 VAL A N 1
ATOM 780 C CA . VAL A 1 99 ? 14.869 5.131 -2.817 1.00 7.07 121 VAL A CA 1
ATOM 781 C C . VAL A 1 99 ? 13.602 5.369 -3.645 1.00 7.27 121 VAL A C 1
ATOM 782 O O . VAL A 1 99 ? 13.493 6.372 -4.365 1.00 7.86 121 VAL A O 1
ATOM 786 N N . ARG A 1 100 ? 12.626 4.470 -3.527 1.00 7.24 122 ARG A N 1
ATOM 787 C CA . ARG A 1 100 ? 11.392 4.557 -4.300 1.00 8.38 122 ARG A CA 1
ATOM 788 C C . ARG A 1 100 ? 10.652 5.861 -4.005 1.00 8.40 122 ARG A C 1
ATOM 789 O O . ARG A 1 100 ? 10.079 6.471 -4.896 1.00 9.86 122 ARG A O 1
ATOM 797 N N . ASN A 1 101 ? 10.651 6.285 -2.745 1.00 7.54 123 ASN A N 1
ATOM 798 C CA . ASN A 1 101 ? 9.893 7.446 -2.306 1.00 7.85 123 ASN A CA 1
ATOM 799 C C . ASN A 1 101 ? 10.721 8.726 -2.228 1.00 8.04 123 ASN A C 1
ATOM 800 O O . ASN A 1 101 ? 10.235 9.761 -1.764 1.00 9.86 123 ASN A O 1
ATOM 805 N N . GLY A 1 102 ? 11.930 8.686 -2.765 1.00 7.80 124 GLY A N 1
ATOM 806 C CA . GLY A 1 102 ? 12.675 9.887 -3.081 1.00 8.29 124 GLY A CA 1
ATOM 807 C C . GLY A 1 102 ? 13.491 10.526 -1.985 1.00 7.62 124 GLY A C 1
ATOM 808 O O . GLY A 1 102 ? 14.014 11.616 -2.192 1.00 9.53 124 GLY A O 1
ATOM 809 N N . PHE A 1 103 ? 13.621 9.874 -0.827 1.00 6.71 125 PHE A N 1
ATOM 810 C CA . PHE A 1 103 ? 14.352 10.477 0.283 1.00 6.49 125 PHE A CA 1
ATOM 811 C C . PHE A 1 103 ? 15.676 9.803 0.631 1.00 6.02 125 PHE A C 1
ATOM 812 O O . PHE A 1 103 ? 16.359 10.261 1.543 1.00 6.51 125 PHE A O 1
ATOM 820 N N . LEU A 1 104 ? 16.047 8.751 -0.102 1.00 6.31 126 LEU A N 1
ATOM 821 C CA . LEU A 1 104 ? 17.367 8.152 -0.002 1.00 6.47 126 LEU A CA 1
ATOM 822 C C . LEU A 1 104 ? 17.967 7.939 -1.381 1.00 6.40 126 LEU A C 1
ATOM 823 O O . LEU A 1 104 ? 17.259 7.615 -2.333 1.00 7.56 126 LEU A O 1
ATOM 828 N N . GLN A 1 105 ? 19.286 8.073 -1.428 1.00 6.91 127 GLN A N 1
ATOM 829 C CA A GLN A 1 105 ? 20.103 7.638 -2.556 0.60 7.51 127 GLN A CA 1
ATOM 830 C CA B GLN A 1 105 ? 20.137 7.694 -2.548 0.40 7.28 127 GLN A CA 1
ATOM 831 C C . GLN A 1 105 ? 20.970 6.478 -2.108 1.00 6.35 127 GLN A C 1
ATOM 832 O O . GLN A 1 105 ? 21.509 6.483 -1.008 1.00 6.86 127 GLN A O 1
ATOM 843 N N . ASP A 1 106 ? 21.100 5.486 -2.984 1.00 6.21 128 ASP A N 1
ATOM 844 C CA . ASP A 1 106 ? 21.930 4.313 -2.750 1.00 6.27 128 ASP A CA 1
ATOM 845 C C . ASP A 1 106 ? 23.324 4.626 -3.294 1.00 6.12 128 ASP A C 1
ATOM 846 O O . ASP A 1 106 ? 23.603 4.507 -4.485 1.00 7.12 128 ASP A O 1
ATOM 851 N N . VAL A 1 107 ? 24.199 5.073 -2.403 1.00 5.81 129 VAL A N 1
ATOM 852 C CA . VAL A 1 107 ? 25.530 5.531 -2.790 1.00 6.28 129 VAL A CA 1
ATOM 853 C C . VAL A 1 107 ? 26.415 4.364 -3.205 1.00 6.12 129 VAL A C 1
ATOM 854 O O . VAL A 1 107 ? 27.083 4.434 -4.241 1.00 6.76 129 VAL A O 1
ATOM 858 N N . THR A 1 108 ? 26.445 3.287 -2.421 1.00 5.81 130 THR A N 1
ATOM 859 C CA . THR A 1 108 ? 27.183 2.102 -2.848 1.00 5.58 130 THR A CA 1
ATOM 860 C C . THR A 1 108 ? 26.670 1.577 -4.196 1.00 6.05 130 THR A C 1
ATOM 861 O O . THR A 1 108 ? 27.457 1.045 -4.979 1.00 6.52 130 THR A O 1
ATOM 865 N N . GLY A 1 109 ? 25.377 1.752 -4.480 1.00 6.52 131 GLY A N 1
ATOM 866 C CA . GLY A 1 109 ? 24.813 1.385 -5.779 1.00 7.11 131 GLY A CA 1
ATOM 867 C C . GLY A 1 109 ? 25.562 2.013 -6.945 1.00 7.75 131 GLY A C 1
ATOM 868 O O . GLY A 1 109 ? 25.706 1.399 -7.989 1.00 10.62 131 GLY A O 1
ATOM 869 N N . ALA A 1 110 ? 26.017 3.246 -6.771 1.00 8.03 132 ALA A N 1
ATOM 870 C CA . ALA A 1 110 ? 26.756 3.967 -7.799 1.00 9.52 132 ALA A CA 1
ATOM 871 C C . ALA A 1 110 ? 28.258 3.795 -7.696 1.00 8.84 132 ALA A C 1
ATOM 872 O O . ALA A 1 110 ? 28.943 3.798 -8.712 1.00 11.08 132 ALA A O 1
ATOM 887 N N . SER A 1 112 ? 30.336 1.443 -5.687 1.00 7.86 134 SER A N 1
ATOM 888 C CA . SER A 1 112 ? 31.047 0.196 -5.445 1.00 8.13 134 SER A CA 1
ATOM 889 C C . SER A 1 112 ? 30.715 -0.831 -6.500 1.00 9.05 134 SER A C 1
ATOM 890 O O . SER A 1 112 ? 29.539 -1.116 -6.727 1.00 10.49 134 SER A O 1
ATOM 893 N N . PRO A 1 113 ? 31.743 -1.433 -7.128 1.00 10.09 135 PRO A N 1
ATOM 894 C CA . PRO A 1 113 ? 31.485 -2.463 -8.135 1.00 11.32 135 PRO A CA 1
ATOM 895 C C . PRO A 1 113 ? 31.043 -3.818 -7.585 1.00 10.33 135 PRO A C 1
ATOM 896 O O . PRO A 1 113 ? 30.540 -4.666 -8.327 1.00 12.65 135 PRO A O 1
ATOM 900 N N . ASP A 1 114 ? 31.264 -4.037 -6.302 1.00 8.22 136 ASP A N 1
ATOM 901 C CA . ASP A 1 114 ? 30.954 -5.310 -5.692 1.00 7.92 136 ASP A CA 1
ATOM 902 C C . ASP A 1 114 ? 29.479 -5.419 -5.418 1.00 7.79 136 ASP A C 1
ATOM 903 O O . ASP A 1 114 ? 28.834 -4.451 -5.012 1.00 7.80 136 ASP A O 1
ATOM 908 N N . THR A 1 115 ? 28.946 -6.621 -5.618 1.00 8.56 137 THR A N 1
ATOM 909 C CA . THR A 1 115 ? 27.548 -6.849 -5.379 1.00 8.36 137 THR A CA 1
ATOM 910 C C . THR A 1 115 ? 27.304 -8.138 -4.624 1.00 7.31 137 THR A C 1
ATOM 911 O O . THR A 1 115 ? 28.139 -9.043 -4.600 1.00 9.17 137 THR A O 1
ATOM 915 N N A GLU A 1 116 ? 26.180 -8.202 -3.929 0.50 7.69 138 GLU A N 1
ATOM 916 N N B GLU A 1 116 ? 26.101 -8.174 -4.060 0.50 7.70 138 GLU A N 1
ATOM 917 C CA A GLU A 1 116 ? 25.770 -9.440 -3.289 0.50 8.01 138 GLU A CA 1
ATOM 918 C CA B GLU A 1 116 ? 25.584 -9.253 -3.253 0.50 8.40 138 GLU A CA 1
ATOM 919 C C A GLU A 1 116 ? 24.290 -9.676 -3.576 0.50 8.07 138 GLU A C 1
ATOM 920 C C B GLU A 1 116 ? 24.237 -9.645 -3.784 0.50 8.15 138 GLU A C 1
ATOM 921 O O A GLU A 1 116 ? 23.489 -8.743 -3.614 0.50 8.54 138 GLU A O 1
ATOM 922 O O B GLU A 1 116 ? 23.441 -8.775 -4.154 0.50 7.90 138 GLU A O 1
ATOM 933 N N . ARG A 1 117 ? 23.956 -10.946 -3.793 1.00 8.71 139 ARG A N 1
ATOM 934 C CA . ARG A 1 117 ? 22.600 -11.399 -4.079 1.00 8.41 139 ARG A CA 1
ATOM 935 C C . ARG A 1 117 ? 21.883 -11.577 -2.735 1.00 8.18 139 ARG A C 1
ATOM 936 O O . ARG A 1 117 ? 22.310 -12.364 -1.908 1.00 10.85 139 ARG A O 1
ATOM 944 N N . LEU A 1 118 ? 20.800 -10.845 -2.514 1.00 6.76 140 LEU A N 1
ATOM 945 C CA . LEU A 1 118 ? 20.093 -10.911 -1.250 1.00 6.70 140 LEU A CA 1
ATOM 946 C C . LEU A 1 118 ? 19.494 -12.292 -1.021 1.00 6.36 140 LEU A C 1
ATOM 947 O O . LEU A 1 118 ? 18.932 -12.913 -1.923 1.00 7.17 140 LEU A O 1
ATOM 952 N N . SER A 1 119 ? 19.609 -12.751 0.217 1.00 6.66 141 SER A N 1
ATOM 953 C CA A SER A 1 119 ? 18.989 -13.979 0.667 0.60 7.27 141 SER A CA 1
ATOM 954 C CA B SER A 1 119 ? 18.965 -13.980 0.674 0.40 7.40 141 SER A CA 1
ATOM 955 C C . SER A 1 119 ? 18.397 -13.675 2.043 1.00 6.65 141 SER A C 1
ATOM 956 O O . SER A 1 119 ? 19.118 -13.683 3.045 1.00 7.75 141 SER A O 1
ATOM 961 N N . ILE A 1 120 ? 17.111 -13.352 2.059 1.00 6.19 142 ILE A N 1
ATOM 962 C CA . ILE A 1 120 ? 16.450 -12.849 3.248 1.00 6.14 142 ILE A CA 1
ATOM 963 C C . ILE A 1 120 ? 15.328 -13.786 3.637 1.00 6.09 142 ILE A C 1
ATOM 964 O O . ILE A 1 120 ? 14.427 -14.057 2.858 1.00 7.07 142 ILE A O 1
ATOM 969 N N . SER A 1 121 ? 15.410 -14.285 4.865 1.00 6.09 143 SER A N 1
ATOM 970 C CA . SER A 1 121 ? 14.460 -15.257 5.399 1.00 6.57 143 SER A CA 1
ATOM 971 C C . SER A 1 121 ? 14.499 -15.410 6.920 1.00 6.06 143 SER A C 1
ATOM 972 O O . SER A 1 121 ? 13.815 -16.272 7.459 1.00 6.88 143 SER A O 1
ATOM 975 N N . TYR A 1 122 ? 15.291 -14.598 7.629 1.00 5.67 144 TYR A N 1
ATOM 976 C CA . TYR A 1 122 ? 15.553 -14.866 9.055 1.00 6.17 144 TYR A CA 1
ATOM 977 C C . TYR A 1 122 ? 14.285 -14.868 9.901 1.00 5.78 144 TYR A C 1
ATOM 978 O O . TYR A 1 122 ? 14.097 -15.737 10.752 1.00 6.27 144 TYR A O 1
ATOM 995 N N . SER A 1 124 ? 10.895 -15.193 9.254 1.00 5.99 146 SER A N 1
ATOM 996 C CA . SER A 1 124 ? 9.957 -16.301 9.096 1.00 6.61 146 SER A CA 1
ATOM 997 C C . SER A 1 124 ? 10.588 -17.632 9.481 1.00 6.94 146 SER A C 1
ATOM 998 O O . SER A 1 124 ? 9.889 -18.553 9.882 1.00 8.47 146 SER A O 1
ATOM 1001 N N . SER A 1 125 ? 11.903 -17.745 9.354 1.00 6.82 147 SER A N 1
ATOM 1002 C CA A SER A 1 125 ? 12.629 -18.956 9.735 0.80 7.47 147 SER A CA 1
ATOM 1003 C CA B SER A 1 125 ? 12.566 -18.992 9.725 0.20 7.71 147 SER A CA 1
ATOM 1004 C C . SER A 1 125 ? 12.719 -19.135 11.241 1.00 7.11 147 SER A C 1
ATOM 1005 O O . SER A 1 125 ? 12.902 -20.247 11.733 1.00 8.35 147 SER A O 1
ATOM 1010 N N . HIS A 1 126 ? 12.631 -18.024 11.969 1.00 6.66 148 HIS A N 1
ATOM 1011 C CA . HIS A 1 126 ? 12.823 -18.006 13.421 1.00 7.39 148 HIS A CA 1
ATOM 1012 C C . HIS A 1 126 ? 11.719 -17.208 14.112 1.00 7.10 148 HIS A C 1
ATOM 1013 O O . HIS A 1 126 ? 11.991 -16.252 14.829 1.00 7.59 148 HIS A O 1
ATOM 1020 N N . PRO A 1 127 ? 10.463 -17.612 13.905 1.00 7.21 149 PRO A N 1
ATOM 1021 C CA . PRO A 1 127 ? 9.345 -16.788 14.386 1.00 7.79 149 PRO A CA 1
ATOM 1022 C C . PRO A 1 127 ? 9.247 -16.727 15.909 1.00 7.41 149 PRO A C 1
ATOM 1023 O O . PRO A 1 127 ? 8.643 -15.804 16.448 1.00 7.95 149 PRO A O 1
ATOM 1027 N N . GLN A 1 128 ? 9.848 -17.698 16.588 1.00 8.06 150 GLN A N 1
ATOM 1028 C CA . GLN A 1 128 ? 9.853 -17.715 18.046 1.00 8.19 150 GLN A CA 1
ATOM 1029 C C . GLN A 1 128 ? 10.542 -16.496 18.636 1.00 8.15 150 GLN A C 1
ATOM 1030 O O . GLN A 1 128 ? 10.334 -16.176 19.806 1.00 9.81 150 GLN A O 1
ATOM 1036 N N . LEU A 1 129 ? 11.393 -15.846 17.841 1.00 8.00 151 LEU A N 1
ATOM 1037 C CA . LEU A 1 129 ? 12.168 -14.716 18.300 1.00 8.42 151 LEU A CA 1
ATOM 1038 C C . LEU A 1 129 ? 11.433 -13.375 18.207 1.00 7.85 151 LEU A C 1
ATOM 1039 O O . LEU A 1 129 ? 11.992 -12.367 18.631 1.00 9.78 151 LEU A O 1
ATOM 1044 N N A TYR A 1 130 ? 10.209 -13.365 17.673 0.60 8.20 152 TYR A N 1
ATOM 1045 N N B TYR A 1 130 ? 10.205 -13.376 17.697 0.40 7.81 152 TYR A N 1
ATOM 1046 C CA A TYR A 1 130 ? 9.448 -12.130 17.457 0.60 8.79 152 TYR A CA 1
ATOM 1047 C CA B TYR A 1 130 ? 9.473 -12.153 17.421 0.40 8.01 152 TYR A CA 1
ATOM 1048 C C A TYR A 1 130 ? 8.037 -12.331 17.954 0.60 8.98 152 TYR A C 1
ATOM 1049 C C B TYR A 1 130 ? 8.046 -12.331 17.943 0.40 8.63 152 TYR A C 1
ATOM 1050 O O A TYR A 1 130 ? 7.311 -13.186 17.460 0.60 9.87 152 TYR A O 1
ATOM 1051 O O B TYR A 1 130 ? 7.317 -13.190 17.458 0.40 9.27 152 TYR A O 1
ATOM 1068 N N . LYS A 1 131 ? 7.652 -11.525 18.930 1.00 9.54 153 LYS A N 1
ATOM 1069 C CA . LYS A 1 131 ? 6.355 -11.673 19.571 1.00 10.50 153 LYS A CA 1
ATOM 1070 C C . LYS A 1 131 ? 5.192 -11.682 18.578 1.00 9.08 153 LYS A C 1
ATOM 1071 O O . LYS A 1 131 ? 4.258 -12.463 18.719 1.00 10.24 153 LYS A O 1
ATOM 1077 N N . GLN A 1 132 ? 5.274 -10.825 17.566 1.00 7.61 154 GLN A N 1
ATOM 1078 C CA . GLN A 1 132 ? 4.193 -10.637 16.604 1.00 7.36 154 GLN A CA 1
ATOM 1079 C C . GLN A 1 132 ? 4.212 -11.669 15.476 1.00 6.85 154 GLN A C 1
ATOM 1080 O O . GLN A 1 132 ? 3.360 -11.611 14.589 1.00 7.75 154 GLN A O 1
ATOM 1086 N N . LEU A 1 133 ? 5.201 -12.563 15.494 1.00 7.26 155 LEU A N 1
ATOM 1087 C CA . LEU A 1 133 ? 5.220 -13.706 14.583 1.00 7.65 155 LEU A CA 1
ATOM 1088 C C . LEU A 1 133 ? 4.902 -15.031 15.256 1.00 8.00 155 LEU A C 1
ATOM 1089 O O . LEU A 1 133 ? 4.277 -15.889 14.650 1.00 9.31 155 LEU A O 1
ATOM 1094 N N . ALA A 1 134 ? 5.332 -15.188 16.503 1.00 8.94 156 ALA A N 1
ATOM 1095 C CA . ALA A 1 134 ? 5.299 -16.482 17.185 1.00 9.94 156 ALA A CA 1
ATOM 1096 C C . ALA A 1 134 ? 3.935 -17.138 17.261 1.00 11.23 156 ALA A C 1
ATOM 1097 O O . ALA A 1 134 ? 3.828 -18.379 17.293 1.00 13.56 156 ALA A O 1
ATOM 1099 N N . ASN A 1 135 ? 2.901 -16.306 17.297 1.00 10.40 157 ASN A N 1
ATOM 1100 C CA . ASN A 1 135 ? 1.517 -16.785 17.385 1.00 10.34 157 ASN A CA 1
ATOM 1101 C C . ASN A 1 135 ? 0.611 -16.222 16.289 1.00 10.64 157 ASN A C 1
ATOM 1102 O O . ASN A 1 135 ? -0.620 -16.234 16.426 1.00 12.13 157 ASN A O 1
ATOM 1107 N N . SER A 1 136 ? 1.221 -15.749 15.193 1.00 9.46 158 SER A N 1
ATOM 1108 C CA . SER A 1 136 ? 0.489 -15.153 14.086 1.00 8.82 158 SER A CA 1
ATOM 1109 C C . SER A 1 136 ? 0.908 -15.777 12.779 1.00 8.51 158 SER A C 1
ATOM 1110 O O . SER A 1 136 ? 1.783 -15.263 12.076 1.00 7.88 158 SER A O 1
ATOM 1113 N N . PRO A 1 137 ? 0.257 -16.885 12.418 1.00 9.23 159 PRO A N 1
ATOM 1114 C CA . PRO A 1 137 ? 0.518 -17.453 11.106 1.00 9.36 159 PRO A CA 1
ATOM 1115 C C . PRO A 1 137 ? 0.266 -16.458 9.979 1.00 7.99 159 PRO A C 1
ATOM 1116 O O . PRO A 1 137 ? 0.930 -16.524 8.951 1.00 8.59 159 PRO A O 1
ATOM 1120 N N . GLU A 1 138 ? -0.669 -15.535 10.164 1.00 7.84 160 GLU A N 1
ATOM 1121 C CA . GLU A 1 138 ? -0.927 -14.545 9.142 1.00 7.85 160 GLU A CA 1
ATOM 1122 C C . GLU A 1 138 ? 0.286 -13.634 8.964 1.00 7.71 160 GLU A C 1
ATOM 1123 O O . GLU A 1 138 ? 0.688 -13.348 7.839 1.00 7.80 160 GLU A O 1
ATOM 1129 N N . ASN A 1 139 ? 0.850 -13.153 10.069 1.00 7.05 161 ASN A N 1
ATOM 1130 C CA . ASN A 1 139 ? 2.039 -12.304 9.961 1.00 6.76 161 ASN A CA 1
ATOM 1131 C C . ASN A 1 139 ? 3.233 -13.061 9.408 1.00 6.28 161 ASN A C 1
ATOM 1132 O O . ASN A 1 139 ? 4.014 -12.511 8.651 1.00 6.64 161 ASN A O 1
ATOM 1137 N N . VAL A 1 140 ? 3.416 -14.314 9.811 1.00 6.34 162 VAL A N 1
ATOM 1138 C CA . VAL A 1 140 ? 4.497 -15.113 9.256 1.00 7.04 162 VAL A CA 1
ATOM 1139 C C . VAL A 1 140 ? 4.355 -15.231 7.735 1.00 6.76 162 VAL A C 1
ATOM 1140 O O . VAL A 1 140 ? 5.333 -15.074 7.010 1.00 7.19 162 VAL A O 1
ATOM 1144 N N . ALA A 1 141 ? 3.148 -15.503 7.249 1.00 6.81 163 ALA A N 1
ATOM 1145 C CA . ALA A 1 141 ? 2.926 -15.624 5.821 1.00 6.94 163 ALA A CA 1
ATOM 1146 C C . ALA A 1 141 ? 3.207 -14.307 5.099 1.00 6.47 163 ALA A C 1
ATOM 1147 O O . ALA A 1 141 ? 3.812 -14.301 4.024 1.00 6.88 163 ALA A O 1
ATOM 1149 N N . LYS A 1 142 ? 2.781 -13.187 5.688 1.00 6.44 164 LYS A N 1
ATOM 1150 C CA . LYS A 1 142 ? 3.063 -11.883 5.104 1.00 6.74 164 LYS A CA 1
ATOM 1151 C C . LYS A 1 142 ? 4.565 -11.651 5.031 1.00 6.28 164 LYS A C 1
ATOM 1152 O O . LYS A 1 142 ? 5.079 -11.144 4.030 1.00 6.95 164 LYS A O 1
ATOM 1166 N N . LYS A 1 144 ? 6.918 -14.000 4.841 1.00 6.20 166 LYS A N 1
ATOM 1167 C CA . LYS A 1 144 ? 7.489 -14.864 3.812 1.00 6.65 166 LYS A CA 1
ATOM 1168 C C . LYS A 1 144 ? 7.327 -14.226 2.433 1.00 6.65 166 LYS A C 1
ATOM 1169 O O . LYS A 1 144 ? 8.239 -14.294 1.606 1.00 7.49 166 LYS A O 1
ATOM 1175 N N . LYS A 1 145 ? 6.175 -13.626 2.152 1.00 7.11 167 LYS A N 1
ATOM 1176 C CA A LYS A 1 145 ? 5.969 -12.996 0.855 0.50 7.61 167 LYS A CA 1
ATOM 1177 C CA B LYS A 1 145 ? 5.961 -12.977 0.854 0.50 7.93 167 LYS A CA 1
ATOM 1178 C C . LYS A 1 145 ? 6.946 -11.826 0.663 1.00 7.31 167 LYS A C 1
ATOM 1179 O O . LYS A 1 145 ? 7.549 -11.672 -0.399 1.00 8.14 167 LYS A O 1
ATOM 1190 N N . ILE A 1 146 ? 7.110 -11.013 1.700 1.00 6.48 168 ILE A N 1
ATOM 1191 C CA . ILE A 1 146 ? 8.059 -9.899 1.661 1.00 6.38 168 ILE A CA 1
ATOM 1192 C C . ILE A 1 146 ? 9.488 -10.418 1.423 1.00 6.18 168 ILE A C 1
ATOM 1193 O O . ILE A 1 146 ? 10.226 -9.889 0.585 1.00 7.01 168 ILE A O 1
ATOM 1198 N N . GLU A 1 147 ? 9.866 -11.451 2.170 1.00 5.91 169 GLU A N 1
ATOM 1199 C CA . GLU A 1 147 ? 11.193 -12.056 2.064 1.00 6.28 169 GLU A CA 1
ATOM 1200 C C . GLU A 1 147 ? 11.459 -12.592 0.672 1.00 6.89 169 GLU A C 1
ATOM 1201 O O . GLU A 1 147 ? 12.533 -12.394 0.116 1.00 8.01 169 GLU A O 1
ATOM 1207 N N . GLN A 1 148 ? 10.482 -13.287 0.109 1.00 8.12 170 GLN A N 1
ATOM 1208 C CA A GLN A 1 148 ? 10.669 -13.872 -1.210 0.70 9.15 170 GLN A CA 1
ATOM 1209 C CA B GLN A 1 148 ? 10.616 -13.853 -1.233 0.30 9.20 170 GLN A CA 1
ATOM 1210 C C . GLN A 1 148 ? 10.827 -12.762 -2.266 1.00 9.64 170 GLN A C 1
ATOM 1211 O O . GLN A 1 148 ? 11.612 -12.908 -3.201 1.00 11.29 170 GLN A O 1
ATOM 1222 N N . SER A 1 149 ? 10.090 -11.662 -2.117 1.00 9.02 171 SER A N 1
ATOM 1223 C CA A SER A 1 149 ? 10.208 -10.563 -3.067 0.70 10.47 171 SER A CA 1
ATOM 1224 C CA B SER A 1 149 ? 10.188 -10.521 -3.031 0.30 10.47 171 SER A CA 1
ATOM 1225 C C . SER A 1 149 ? 11.543 -9.811 -2.946 1.00 9.39 171 SER A C 1
ATOM 1226 O O . SER A 1 149 ? 12.084 -9.336 -3.943 1.00 12.12 171 SER A O 1
ATOM 1231 N N . LEU A 1 150 ? 12.090 -9.719 -1.739 1.00 7.58 172 LEU A N 1
ATOM 1232 C CA . LEU A 1 150 ? 13.391 -9.070 -1.535 1.00 7.36 172 LEU A CA 1
ATOM 1233 C C . LEU A 1 150 ? 14.539 -9.929 -2.047 1.00 7.94 172 LEU A C 1
ATOM 1234 O O . LEU A 1 150 ? 15.545 -9.414 -2.532 1.00 9.77 172 LEU A O 1
ATOM 1239 N N . SER A 1 151 ? 14.404 -11.237 -1.868 1.00 7.96 173 SER A N 1
ATOM 1240 C CA . SER A 1 151 ? 15.481 -12.173 -2.135 1.00 8.75 173 SER A CA 1
ATOM 1241 C C . SER A 1 151 ? 15.719 -12.339 -3.630 1.00 8.48 173 SER A C 1
ATOM 1242 O O . SER A 1 151 ? 14.799 -12.218 -4.443 1.00 9.94 173 SER A O 1
ATOM 1245 N N . GLY A 1 152 ? 16.971 -12.626 -3.981 1.00 8.10 174 GLY A N 1
ATOM 1246 C CA . GLY A 1 152 ? 17.355 -12.841 -5.366 1.00 8.99 174 GLY A CA 1
ATOM 1247 C C . GLY A 1 152 ? 17.805 -11.589 -6.083 1.00 9.99 174 GLY A C 1
ATOM 1248 O O . GLY A 1 152 ? 18.370 -11.675 -7.154 1.00 13.97 174 GLY A O 1
ATOM 1249 N N . LYS A 1 153 ? 17.598 -10.423 -5.499 1.00 10.77 175 LYS A N 1
ATOM 1250 C CA A LYS A 1 153 ? 17.998 -9.165 -6.113 0.50 12.07 175 LYS A CA 1
ATOM 1251 C CA B LYS A 1 153 ? 18.027 -9.180 -6.130 0.50 12.13 175 LYS A CA 1
ATOM 1252 C C . LYS A 1 153 ? 19.467 -8.890 -5.772 1.00 10.28 175 LYS A C 1
ATOM 1253 O O . LYS A 1 153 ? 19.921 -9.203 -4.681 1.00 9.37 175 LYS A O 1
ATOM 1264 N N . GLU A 1 154 ? 20.201 -8.306 -6.718 1.00 11.76 176 GLU A N 1
ATOM 1265 C CA A GLU A 1 154 ? 21.597 -7.885 -6.481 0.60 11.77 176 GLU A CA 1
ATOM 1266 C CA B GLU A 1 154 ? 21.561 -7.916 -6.456 0.40 12.00 176 GLU A CA 1
ATOM 1267 C C . GLU A 1 154 ? 21.586 -6.476 -5.932 1.00 11.69 176 GLU A C 1
ATOM 1268 O O . GLU A 1 154 ? 20.878 -5.597 -6.440 1.00 12.48 176 GLU A O 1
ATOM 1279 N N . VAL A 1 155 ? 22.390 -6.262 -4.915 1.00 9.38 177 VAL A N 1
ATOM 1280 C CA . VAL A 1 155 ? 22.634 -4.931 -4.398 1.00 8.28 177 VAL A CA 1
ATOM 1281 C C . VAL A 1 155 ? 24.133 -4.724 -4.357 1.00 8.67 177 VAL A C 1
ATOM 1282 O O . VAL A 1 155 ? 24.911 -5.680 -4.273 1.00 13.50 177 VAL A O 1
ATOM 1286 N N . HIS A 1 156 ? 24.549 -3.475 -4.404 1.00 6.51 178 HIS A N 1
ATOM 1287 C CA . HIS A 1 156 ? 25.953 -3.147 -4.294 1.00 6.48 178 HIS A CA 1
ATOM 1288 C C . HIS A 1 156 ? 26.343 -2.947 -2.850 1.00 6.12 178 HIS A C 1
ATOM 1289 O O . HIS A 1 156 ? 25.560 -2.442 -2.047 1.00 6.80 178 HIS A O 1
ATOM 1296 N N . TYR A 1 157 ? 27.565 -3.330 -2.513 1.00 6.13 179 TYR A N 1
ATOM 1297 C CA . TYR A 1 157 ? 28.072 -3.113 -1.164 1.00 5.98 179 TYR A CA 1
ATOM 1298 C C . TYR A 1 157 ? 29.573 -2.943 -1.254 1.00 5.89 179 TYR A C 1
ATOM 1299 O O . TYR A 1 157 ? 30.185 -3.265 -2.277 1.00 6.74 179 TYR A O 1
ATOM 1308 N N . LEU A 1 158 ? 30.169 -2.441 -0.178 1.00 5.71 180 LEU A N 1
ATOM 1309 C CA . LEU A 1 158 ? 31.608 -2.285 -0.084 1.00 6.19 180 LEU A CA 1
ATOM 1310 C C . LEU A 1 158 ? 32.125 -3.369 0.858 1.00 6.13 180 LEU A C 1
ATOM 1311 O O . LEU A 1 158 ? 31.825 -3.335 2.056 1.00 6.30 180 LEU A O 1
ATOM 1316 N N . PRO A 1 159 ? 32.884 -4.355 0.341 1.00 6.75 181 PRO A N 1
ATOM 1317 C CA . PRO A 1 159 ? 33.463 -5.363 1.236 1.00 6.94 181 PRO A CA 1
ATOM 1318 C C . PRO A 1 159 ? 34.371 -4.714 2.266 1.00 6.73 181 PRO A C 1
ATOM 1319 O O . PRO A 1 159 ? 35.074 -3.750 1.963 1.00 7.47 181 PRO A O 1
ATOM 1323 N N . LYS A 1 160 ? 34.397 -5.270 3.466 1.00 7.14 182 LYS A N 1
ATOM 1324 C CA A LYS A 1 160 ? 35.100 -4.600 4.546 0.80 7.90 182 LYS A CA 1
ATOM 1325 C CA B LYS A 1 160 ? 35.129 -4.718 4.612 0.20 8.04 182 LYS A CA 1
ATOM 1326 C C . LYS A 1 160 ? 36.592 -4.408 4.303 1.00 7.79 182 LYS A C 1
ATOM 1327 O O . LYS A 1 160 ? 37.138 -3.397 4.749 1.00 8.65 182 LYS A O 1
ATOM 1338 N N . ALA A 1 161 ? 37.247 -5.305 3.578 1.00 8.41 183 ALA A N 1
ATOM 1339 C CA . ALA A 1 161 ? 38.675 -5.125 3.296 1.00 9.56 183 ALA A CA 1
ATOM 1340 C C . ALA A 1 161 ? 38.961 -3.917 2.412 1.00 9.26 183 ALA A C 1
ATOM 1341 O O . ALA A 1 161 ? 40.094 -3.453 2.383 1.00 11.56 183 ALA A O 1
ATOM 1343 N N . LYS A 1 162 ? 37.936 -3.411 1.726 1.00 8.17 184 LYS A N 1
ATOM 1344 C CA . LYS A 1 162 ? 38.079 -2.282 0.821 1.00 8.67 184 LYS A CA 1
ATOM 1345 C C . LYS A 1 162 ? 37.723 -0.956 1.480 1.00 8.57 184 LYS A C 1
ATOM 1346 O O . LYS A 1 162 ? 37.722 0.074 0.807 1.00 10.12 184 LYS A O 1
ATOM 1352 N N . LEU A 1 163 ? 37.454 -0.966 2.793 1.00 7.70 185 LEU A N 1
ATOM 1353 C CA . LEU A 1 163 ? 37.201 0.269 3.534 1.00 7.71 185 LEU A CA 1
ATOM 1354 C C . LEU A 1 163 ? 38.426 0.678 4.343 1.00 7.80 185 LEU A C 1
ATOM 1355 O O . LEU A 1 163 ? 38.754 0.011 5.318 1.00 8.72 185 LEU A O 1
ATOM 1360 N N . PRO A 1 164 ? 39.098 1.777 3.962 1.00 7.98 186 PRO A N 1
ATOM 1361 C CA . PRO A 1 164 ? 40.214 2.237 4.773 1.00 8.48 186 PRO A CA 1
ATOM 1362 C C . PRO A 1 164 ? 39.775 2.878 6.088 1.00 7.98 186 PRO A C 1
ATOM 1363 O O . PRO A 1 164 ? 38.643 3.342 6.231 1.00 8.54 186 PRO A O 1
ATOM 1367 N N . ALA A 1 165 ? 40.707 2.965 7.021 1.00 8.37 187 ALA A N 1
ATOM 1368 C CA . ALA A 1 165 ? 40.469 3.697 8.258 1.00 8.36 187 ALA A CA 1
ATOM 1369 C C . ALA A 1 165 ? 40.057 5.144 8.006 1.00 8.21 187 ALA A C 1
ATOM 1370 O O . ALA A 1 165 ? 39.197 5.668 8.709 1.00 9.34 187 ALA A O 1
ATOM 1372 N N . ASP A 1 166 ? 40.671 5.763 6.998 1.00 8.56 188 ASP A N 1
ATOM 1373 C CA . ASP A 1 166 ? 40.386 7.150 6.644 1.00 8.83 188 ASP A CA 1
ATOM 1374 C C . ASP A 1 166 ? 39.254 7.270 5.612 1.00 8.69 188 ASP A C 1
ATOM 1375 O O . ASP A 1 166 ? 39.065 8.322 4.984 1.00 9.74 188 ASP A O 1
ATOM 1380 N N . GLY A 1 167 ? 38.460 6.211 5.465 1.00 8.15 189 GLY A N 1
ATOM 1381 C CA . GLY A 1 167 ? 37.297 6.258 4.620 1.00 7.84 189 GLY A CA 1
ATOM 1382 C C . GLY A 1 167 ? 37.615 6.323 3.151 1.00 8.27 189 GLY A C 1
ATOM 1383 O O . GLY A 1 167 ? 38.708 5.946 2.715 1.00 8.95 189 GLY A O 1
ATOM 1384 N N . LEU A 1 168 ? 36.630 6.778 2.385 1.00 8.59 190 LEU A N 1
ATOM 1385 C CA . LEU A 1 168 ? 36.760 6.957 0.947 1.00 8.78 190 LEU A CA 1
ATOM 1386 C C . LEU A 1 168 ? 36.078 8.260 0.602 1.00 8.19 190 LEU A C 1
ATOM 1387 O O . LEU A 1 168 ? 35.106 8.632 1.259 1.00 8.95 190 LEU A O 1
ATOM 1392 N N . PRO A 1 169 ? 36.545 8.950 -0.451 1.00 9.52 191 PRO A N 1
ATOM 1393 C CA A PRO A 1 169 ? 36.011 10.291 -0.696 0.70 10.26 191 PRO A CA 1
ATOM 1394 C CA B PRO A 1 169 ? 36.015 10.286 -0.742 0.30 9.96 191 PRO A CA 1
ATOM 1395 C C . PRO A 1 169 ? 34.528 10.343 -1.078 1.00 9.41 191 PRO A C 1
ATOM 1396 O O . PRO A 1 169 ? 33.920 11.400 -0.976 1.00 12.11 191 PRO A O 1
ATOM 1403 N N . TRP A 1 170 ? 33.960 9.217 -1.496 1.00 8.00 192 TRP A N 1
ATOM 1404 C CA . TRP A 1 170 ? 32.546 9.159 -1.814 1.00 7.99 192 TRP A CA 1
ATOM 1405 C C . TRP A 1 170 ? 31.655 8.792 -0.620 1.00 7.45 192 TRP A C 1
ATOM 1406 O O . TRP A 1 170 ? 30.444 8.771 -0.757 1.00 8.24 192 TRP A O 1
ATOM 1417 N N . ILE A 1 171 ? 32.258 8.503 0.533 1.00 6.85 193 ILE A N 1
ATOM 1418 C CA . ILE A 1 171 ? 31.527 8.349 1.785 1.00 6.76 193 ILE A CA 1
ATOM 1419 C C . ILE A 1 171 ? 31.675 9.679 2.509 1.00 6.53 193 ILE A C 1
ATOM 1420 O O . ILE A 1 171 ? 32.806 10.127 2.734 1.00 7.80 193 ILE A O 1
ATOM 1425 N N . LYS A 1 172 ? 30.552 10.297 2.860 1.00 6.79 194 LYS A N 1
ATOM 1426 C CA A LYS A 1 172 ? 30.538 11.647 3.409 0.50 7.06 194 LYS A CA 1
ATOM 1427 C CA B LYS A 1 172 ? 30.520 11.654 3.404 0.30 7.12 194 LYS A CA 1
ATOM 1428 C CA C LYS A 1 172 ? 30.548 11.643 3.414 0.20 7.08 194 LYS A CA 1
ATOM 1429 C C . LYS A 1 172 ? 29.943 11.698 4.818 1.00 6.27 194 LYS A C 1
ATOM 1430 O O . LYS A 1 172 ? 29.096 10.865 5.193 1.00 6.23 194 LYS A O 1
ATOM 1446 N N . ASP A 1 173 ? 30.366 12.695 5.586 1.00 6.55 195 ASP A N 1
ATOM 1447 C CA . ASP A 1 173 ? 29.738 12.989 6.866 1.00 6.36 195 ASP A CA 1
ATOM 1448 C C . ASP A 1 173 ? 28.223 12.959 6.711 1.00 5.92 195 ASP A C 1
ATOM 1449 O O . ASP A 1 173 ? 27.656 13.543 5.778 1.00 6.63 195 ASP A O 1
ATOM 1454 N N . GLY A 1 174 ? 27.566 12.272 7.637 1.00 5.60 196 GLY A N 1
ATOM 1455 C CA . GLY A 1 174 ? 26.103 12.202 7.644 1.00 5.52 196 GLY A CA 1
ATOM 1456 C C . GLY A 1 174 ? 25.505 11.070 6.843 1.00 5.09 196 GLY A C 1
ATOM 1457 O O . GLY A 1 174 ? 24.308 10.830 6.946 1.00 5.88 196 GLY A O 1
ATOM 1458 N N . ASP A 1 175 ? 26.313 10.373 6.045 1.00 5.19 197 ASP A N 1
ATOM 1459 C CA . ASP A 1 175 ? 25.801 9.228 5.335 1.00 5.02 197 ASP A CA 1
ATOM 1460 C C . ASP A 1 175 ? 25.326 8.166 6.323 1.00 4.67 197 ASP A C 1
ATOM 1461 O O . ASP A 1 175 ? 25.855 8.003 7.425 1.00 5.49 197 ASP A O 1
ATOM 1466 N N . ILE A 1 176 ? 24.320 7.429 5.885 1.00 4.74 198 ILE A N 1
ATOM 1467 C CA . ILE A 1 176 ? 23.793 6.309 6.648 1.00 4.76 198 ILE A CA 1
ATOM 1468 C C . ILE A 1 176 ? 24.551 5.049 6.240 1.00 4.62 198 ILE A C 1
ATOM 1469 O O . ILE A 1 176 ? 24.664 4.724 5.052 1.00 5.59 198 ILE A O 1
ATOM 1474 N N . ILE A 1 177 ? 25.063 4.344 7.243 1.00 4.86 199 ILE A N 1
ATOM 1475 C CA . ILE A 1 177 ? 25.851 3.147 7.048 1.00 5.05 199 ILE A CA 1
ATOM 1476 C C . ILE A 1 177 ? 25.027 1.955 7.519 1.00 4.87 199 ILE A C 1
ATOM 1477 O O . ILE A 1 177 ? 24.568 1.931 8.657 1.00 5.87 199 ILE A O 1
ATOM 1482 N N . ALA A 1 178 ? 24.853 0.970 6.646 1.00 4.47 200 ALA A N 1
ATOM 1483 C CA . ALA A 1 178 ? 24.207 -0.298 6.972 1.00 4.65 200 ALA A CA 1
ATOM 1484 C C . ALA A 1 178 ? 25.263 -1.388 6.860 1.00 4.70 200 ALA A C 1
ATOM 1485 O O . ALA A 1 178 ? 25.874 -1.557 5.805 1.00 5.95 200 ALA A O 1
ATOM 1487 N N . ILE A 1 179 ? 25.513 -2.092 7.950 1.00 4.83 201 ILE A N 1
ATOM 1488 C CA . ILE A 1 179 ? 26.570 -3.090 8.000 1.00 5.21 201 ILE A CA 1
ATOM 1489 C C . ILE A 1 179 ? 26.008 -4.440 7.560 1.00 4.79 201 ILE A C 1
ATOM 1490 O O . ILE A 1 179 ? 25.083 -4.959 8.166 1.00 5.36 201 ILE A O 1
ATOM 1495 N N . THR A 1 180 ? 26.566 -4.979 6.482 1.00 5.25 202 THR A N 1
ATOM 1496 C CA . THR A 1 180 ? 26.124 -6.229 5.910 1.00 5.62 202 THR A CA 1
ATOM 1497 C C . THR A 1 180 ? 26.675 -7.399 6.733 1.00 5.64 202 THR A C 1
ATOM 1498 O O . THR A 1 180 ? 27.704 -7.275 7.392 1.00 5.95 202 THR A O 1
ATOM 1502 N N . THR A 1 181 ? 25.970 -8.528 6.706 1.00 5.99 203 THR A N 1
ATOM 1503 C CA . THR A 1 181 ? 26.273 -9.650 7.574 1.00 6.39 203 THR A CA 1
ATOM 1504 C C . THR A 1 181 ? 26.157 -10.991 6.871 1.00 6.61 203 THR A C 1
ATOM 1505 O O . THR A 1 181 ? 25.298 -11.190 6.027 1.00 7.78 203 THR A O 1
ATOM 1509 N N . ASN A 1 182 ? 27.007 -11.929 7.285 1.00 6.48 204 ASN A N 1
ATOM 1510 C CA . ASN A 1 182 ? 26.930 -13.300 6.797 1.00 7.28 204 ASN A CA 1
ATOM 1511 C C . ASN A 1 182 ? 25.984 -14.196 7.603 1.00 7.13 204 ASN A C 1
ATOM 1512 O O . ASN A 1 182 ? 25.891 -15.378 7.331 1.00 8.10 204 ASN A O 1
ATOM 1517 N N . THR A 1 183 ? 25.236 -13.640 8.548 1.00 6.42 205 THR A N 1
ATOM 1518 C CA . THR A 1 183 ? 24.202 -14.410 9.218 1.00 6.62 205 THR A CA 1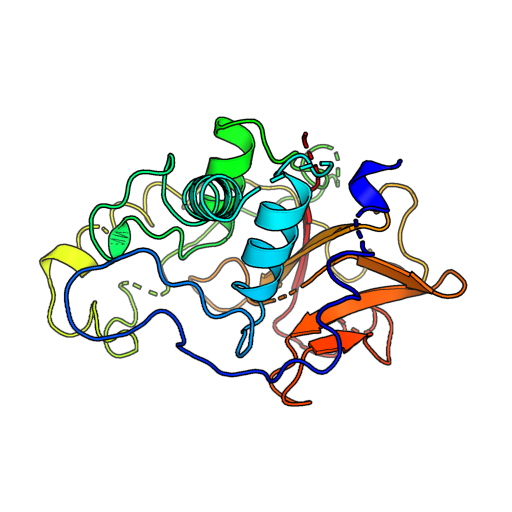
ATOM 1519 C C . THR A 1 183 ? 23.239 -14.949 8.164 1.00 6.15 205 THR A C 1
ATOM 1520 O O . THR A 1 183 ? 22.710 -14.183 7.367 1.00 6.38 205 THR A O 1
ATOM 1524 N N . PRO A 1 184 ? 22.984 -16.268 8.159 1.00 6.26 206 PRO A N 1
ATOM 1525 C CA . PRO A 1 184 ? 22.066 -16.810 7.155 1.00 6.59 206 PRO A CA 1
ATOM 1526 C C . PRO A 1 184 ? 20.683 -16.184 7.256 1.00 5.98 206 PRO A C 1
ATOM 1527 O O . PRO A 1 184 ? 20.093 -16.098 8.335 1.00 6.64 206 PRO A O 1
ATOM 1531 N N . GLY A 1 185 ? 20.162 -15.773 6.107 1.00 6.25 207 GLY A N 1
ATOM 1532 C CA . GLY A 1 185 ? 18.830 -15.215 6.008 1.00 6.23 207 GLY A CA 1
ATOM 1533 C C . GLY A 1 185 ? 18.712 -13.755 6.408 1.00 5.59 207 GLY A C 1
ATOM 1534 O O . GLY A 1 185 ? 17.591 -13.229 6.391 1.00 5.88 207 GLY A O 1
ATOM 1535 N N . LEU A 1 186 ? 19.814 -13.094 6.747 1.00 5.75 208 LEU A N 1
ATOM 1536 C CA . LEU A 1 186 ? 19.764 -11.709 7.186 1.00 5.94 208 LEU A CA 1
ATOM 1537 C C . LEU A 1 186 ? 20.729 -10.891 6.363 1.00 5.95 208 LEU A C 1
ATOM 1538 O O . LEU A 1 186 ? 21.868 -11.279 6.179 1.00 7.55 208 LEU A O 1
ATOM 1543 N N . ASP A 1 187 ? 20.288 -9.720 5.909 1.00 5.42 209 ASP A N 1
ATOM 1544 C CA . ASP A 1 187 ? 21.092 -8.880 5.039 1.00 5.21 209 ASP A CA 1
ATOM 1545 C C . ASP A 1 187 ? 21.994 -7.893 5.777 1.00 5.50 209 ASP A C 1
ATOM 1546 O O . ASP A 1 187 ? 23.135 -7.669 5.368 1.00 6.71 209 ASP A O 1
ATOM 1551 N N . VAL A 1 188 ? 21.469 -7.280 6.832 1.00 5.42 210 VAL A N 1
ATOM 1552 C CA . VAL A 1 188 ? 22.121 -6.200 7.567 1.00 5.31 210 VAL A CA 1
ATOM 1553 C C . VAL A 1 188 ? 21.975 -6.465 9.053 1.00 5.75 210 VAL A C 1
ATOM 1554 O O . VAL A 1 188 ? 20.922 -6.903 9.505 1.00 7.19 210 VAL A O 1
ATOM 1558 N N . ALA A 1 189 ? 23.043 -6.188 9.807 1.00 5.67 211 ALA A N 1
ATOM 1559 C CA . ALA A 1 189 ? 23.088 -6.442 11.248 1.00 6.72 211 ALA A CA 1
ATOM 1560 C C . ALA A 1 189 ? 23.145 -5.193 12.118 1.00 6.36 211 ALA A C 1
ATOM 1561 O O . ALA A 1 189 ? 22.865 -5.290 13.299 1.00 8.09 211 ALA A O 1
ATOM 1563 N N . HIS A 1 190 ? 23.547 -4.041 11.588 1.00 5.80 212 HIS A N 1
ATOM 1564 C CA A HIS A 1 190 ? 23.797 -2.855 12.417 0.65 5.43 212 HIS A CA 1
ATOM 1565 C CA B HIS A 1 190 ? 23.797 -2.864 12.410 0.35 5.65 212 HIS A CA 1
ATOM 1566 C C . HIS A 1 190 ? 23.767 -1.646 11.494 1.00 5.17 212 HIS A C 1
ATOM 1567 O O . HIS A 1 190 ? 23.935 -1.784 10.284 1.00 5.96 212 HIS A O 1
ATOM 1603 N N . GLY A 1 192 ? 24.546 2.958 11.470 1.00 4.84 214 GLY A N 1
ATOM 1604 C CA . GLY A 1 192 ? 24.984 4.160 12.123 1.00 4.91 214 GLY A CA 1
ATOM 1605 C C . GLY A 1 192 ? 25.152 5.282 11.109 1.00 4.84 214 GLY A C 1
ATOM 1606 O O . GLY A 1 192 ? 24.746 5.164 9.961 1.00 5.05 214 GLY A O 1
ATOM 1607 N N . ILE A 1 193 ? 25.746 6.379 11.576 1.00 5.01 215 ILE A N 1
ATOM 1608 C CA A ILE A 1 193 ? 25.938 7.593 10.792 0.50 5.18 215 ILE A CA 1
ATOM 1609 C CA B ILE A 1 193 ? 25.947 7.573 10.764 0.50 5.06 215 ILE A CA 1
ATOM 1610 C C . ILE A 1 193 ? 27.441 7.857 10.644 1.00 4.90 215 ILE A C 1
ATOM 1611 O O . ILE A 1 193 ? 28.182 7.834 11.632 1.00 5.60 215 ILE A O 1
ATOM 1620 N N . ALA A 1 194 ? 27.892 8.103 9.418 1.00 5.12 216 ALA A N 1
ATOM 1621 C CA . ALA A 1 194 ? 29.296 8.373 9.152 1.00 5.36 216 ALA A CA 1
ATOM 1622 C C . ALA A 1 194 ? 29.761 9.698 9.747 1.00 5.30 216 ALA A C 1
ATOM 1623 O O . ALA A 1 194 ? 29.094 10.714 9.602 1.00 5.84 216 ALA A O 1
ATOM 1625 N N . PHE A 1 195 ? 30.932 9.674 10.367 1.00 5.38 217 PHE A N 1
ATOM 1626 C CA . PHE A 1 195 ? 31.525 10.853 10.986 1.00 5.94 217 PHE A CA 1
ATOM 1627 C C . PHE A 1 195 ? 33.040 10.797 10.807 1.00 6.14 217 PHE A C 1
ATOM 1628 O O . PHE A 1 195 ? 33.704 9.927 11.367 1.00 6.56 217 PHE A O 1
ATOM 1636 N N . TYR A 1 196 ? 33.573 11.758 10.052 1.00 6.88 218 TYR A N 1
ATOM 1637 C CA . TYR A 1 196 ? 35.019 11.915 9.922 1.00 7.51 218 TYR A CA 1
ATOM 1638 C C . TYR A 1 196 ? 35.522 12.787 11.063 1.00 7.79 218 TYR A C 1
ATOM 1639 O O . TYR A 1 196 ? 35.127 13.947 11.207 1.00 10.37 218 TYR A O 1
ATOM 1648 N N . ALA A 1 197 ? 36.423 12.228 11.861 1.00 8.30 219 ALA A N 1
ATOM 1649 C CA . ALA A 1 197 ? 37.032 12.931 12.980 1.00 9.16 219 ALA A CA 1
ATOM 1650 C C . ALA A 1 197 ? 38.526 12.851 12.759 1.00 9.43 219 ALA A C 1
ATOM 1651 O O . ALA A 1 197 ? 39.100 11.758 12.769 1.00 9.44 219 ALA A O 1
ATOM 1653 N N . ASP A 1 198 ? 39.151 14.003 12.486 1.00 11.52 220 ASP A N 1
ATOM 1654 C CA . ASP A 1 198 ? 40.572 14.055 12.204 1.00 11.88 220 ASP A CA 1
ATOM 1655 C C . ASP A 1 198 ? 40.933 13.041 11.129 1.00 11.46 220 ASP A C 1
ATOM 1656 O O . ASP A 1 198 ? 41.891 12.270 11.282 1.00 13.58 220 ASP A O 1
ATOM 1661 N N . ASN A 1 199 ? 40.143 13.070 10.059 1.00 12.02 221 ASN A N 1
ATOM 1662 C CA . ASN A 1 199 ? 40.316 12.224 8.887 1.00 12.46 221 ASN A CA 1
ATOM 1663 C C . ASN A 1 199 ? 40.049 10.727 9.048 1.00 11.90 221 ASN A C 1
ATOM 1664 O O . ASN A 1 199 ? 40.021 10.028 8.039 1.00 12.54 221 ASN A O 1
ATOM 1669 N N . LYS A 1 200 ? 39.800 10.233 10.262 1.00 10.09 222 LYS A N 1
ATOM 1670 C CA . LYS A 1 200 ? 39.369 8.846 10.419 1.00 8.76 222 LYS A CA 1
ATOM 1671 C C . LYS A 1 200 ? 37.872 8.787 10.209 1.00 7.34 222 LYS A C 1
ATOM 1672 O O . LYS A 1 200 ? 37.137 9.633 10.718 1.00 7.85 222 LYS A O 1
ATOM 1678 N N . LEU A 1 201 ? 37.406 7.781 9.470 1.00 7.01 223 LEU A N 1
ATOM 1679 C CA . LEU A 1 201 ? 35.980 7.533 9.342 1.00 6.59 223 LEU A CA 1
ATOM 1680 C C . LEU A 1 201 ? 35.512 6.692 10.521 1.00 6.27 223 LEU A C 1
ATOM 1681 O O . LEU A 1 201 ? 35.834 5.501 10.626 1.00 6.78 223 LEU A O 1
ATOM 1686 N N . LEU A 1 202 ? 34.787 7.368 11.419 1.00 6.15 224 LEU A N 1
ATOM 1687 C CA . LEU A 1 202 ? 34.168 6.799 12.604 1.00 6.35 224 LEU A CA 1
ATOM 1688 C C . LEU A 1 202 ? 32.674 6.634 12.359 1.00 5.73 224 LEU A C 1
ATOM 1689 O O . LEU A 1 202 ? 32.132 7.053 11.338 1.00 6.20 224 LEU A O 1
ATOM 1694 N N . LEU A 1 203 ? 32.015 5.976 13.300 1.00 5.99 225 LEU A N 1
ATOM 1695 C CA . LEU A 1 203 ? 30.575 5.792 13.252 1.00 5.90 225 LEU A CA 1
ATOM 1696 C C . LEU A 1 203 ? 29.924 6.359 14.509 1.00 5.96 225 LEU A C 1
ATOM 1697 O O . LEU A 1 203 ? 30.376 6.083 15.626 1.00 6.60 225 LEU A O 1
ATOM 1702 N N . VAL A 1 204 ? 28.886 7.165 14.322 1.00 5.79 226 VAL A N 1
ATOM 1703 C CA . VAL A 1 204 ? 27.989 7.559 15.397 1.00 5.88 226 VAL A CA 1
ATOM 1704 C C . VAL A 1 204 ? 26.874 6.521 15.393 1.00 5.35 226 VAL A C 1
ATOM 1705 O O . VAL A 1 204 ? 26.199 6.328 14.386 1.00 5.84 226 VAL A O 1
ATOM 1709 N N . HIS A 1 205 ? 26.690 5.804 16.494 1.00 5.78 227 HIS A N 1
ATOM 1710 C CA . HIS A 1 205 ? 25.770 4.689 16.502 1.00 5.67 227 HIS A CA 1
ATOM 1711 C C . HIS A 1 205 ? 25.321 4.336 17.903 1.00 5.79 227 HIS A C 1
ATOM 1712 O O . HIS A 1 205 ? 25.975 4.669 18.892 1.00 6.55 227 HIS A O 1
ATOM 1719 N N . ALA A 1 206 ? 24.183 3.660 17.973 1.00 6.11 228 ALA A N 1
ATOM 1720 C CA . ALA A 1 206 ? 23.670 3.122 19.229 1.00 6.61 228 ALA A CA 1
ATOM 1721 C C . ALA A 1 206 ? 24.348 1.791 19.489 1.00 7.46 228 ALA A C 1
ATOM 1722 O O . ALA A 1 206 ? 24.124 0.820 18.761 1.00 9.11 228 ALA A O 1
ATOM 1724 N N . SER A 1 207 ? 25.182 1.776 20.528 1.00 8.60 229 SER A N 1
ATOM 1725 C CA . SER A 1 207 ? 26.021 0.633 20.874 1.00 10.11 229 SER A CA 1
ATOM 1726 C C . SER A 1 207 ? 25.389 -0.160 22.013 1.00 10.68 229 SER A C 1
ATOM 1727 O O . SER A 1 207 ? 25.238 0.350 23.110 1.00 11.40 229 SER A O 1
ATOM 1730 N N . SER A 1 208 ? 25.037 -1.415 21.754 1.00 12.06 230 SER A N 1
ATOM 1731 C CA . SER A 1 208 ? 24.499 -2.268 22.816 1.00 13.19 230 SER A CA 1
ATOM 1732 C C . SER A 1 208 ? 25.544 -2.554 23.898 1.00 14.14 230 SER A C 1
ATOM 1733 O O . SER A 1 208 ? 25.198 -2.685 25.069 1.00 16.02 230 SER A O 1
ATOM 1736 N N . THR A 1 209 ? 26.817 -2.636 23.520 1.00 14.80 231 THR A N 1
ATOM 1737 C CA A THR A 1 209 ? 27.884 -2.917 24.476 0.50 16.71 231 THR A CA 1
ATOM 1738 C CA B THR A 1 209 ? 27.862 -2.926 24.501 0.50 16.54 231 THR A CA 1
ATOM 1739 C C . THR A 1 209 ? 28.132 -1.722 25.401 1.00 16.06 231 THR A C 1
ATOM 1740 O O . THR A 1 209 ? 28.261 -1.879 26.618 1.00 18.60 231 THR A O 1
ATOM 1747 N N . ASP A 1 210 ? 28.191 -0.519 24.824 1.00 14.83 232 ASP A N 1
ATOM 1748 C CA A ASP A 1 210 ? 28.385 0.683 25.638 0.60 13.65 232 ASP A CA 1
ATOM 1749 C CA B ASP A 1 210 ? 28.380 0.703 25.612 0.40 13.44 232 ASP A CA 1
ATOM 1750 C C . ASP A 1 210 ? 27.080 1.149 26.267 1.00 13.11 232 ASP A C 1
ATOM 1751 O O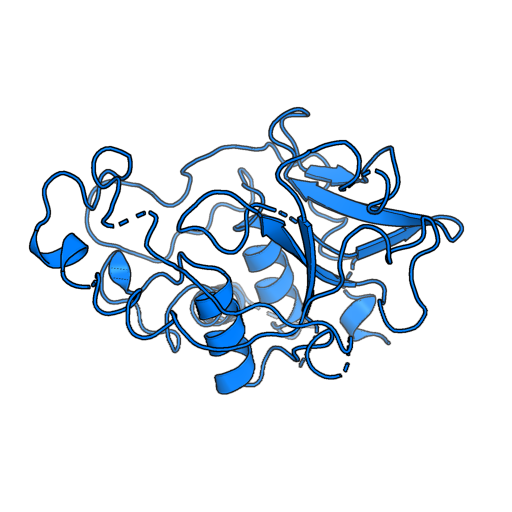 . ASP A 1 210 ? 27.089 2.021 27.134 1.00 15.64 232 ASP A O 1
ATOM 1760 N N . LYS A 1 211 ? 25.963 0.556 25.836 1.00 12.37 233 LYS A N 1
ATOM 1761 C CA . LYS A 1 211 ? 24.653 0.829 26.403 1.00 12.55 233 LYS A CA 1
ATOM 1762 C C . LYS A 1 211 ? 24.157 2.246 26.112 1.00 10.06 233 LYS A C 1
ATOM 1763 O O . LYS A 1 211 ? 23.287 2.754 26.821 1.00 10.51 233 LYS A O 1
ATOM 1769 N N . LYS A 1 212 ? 24.671 2.864 25.051 1.00 9.08 234 LYS A N 1
ATOM 1770 C CA A LYS A 1 212 ? 24.288 4.229 24.713 0.70 8.21 234 LYS A CA 1
ATOM 1771 C CA B LYS A 1 212 ? 24.316 4.238 24.723 0.30 8.52 234 LYS A CA 1
ATOM 1772 C C . LYS A 1 212 ? 24.776 4.580 23.313 1.00 7.40 234 LYS A C 1
ATOM 1773 O O . LYS A 1 212 ? 25.535 3.824 22.700 1.00 7.77 234 LYS A O 1
ATOM 1784 N N . VAL A 1 213 ? 24.343 5.741 22.825 1.00 7.16 235 VAL A N 1
ATOM 1785 C CA . VAL A 1 213 ? 24.821 6.270 21.554 1.00 6.66 235 VAL A CA 1
ATOM 1786 C C . VAL A 1 213 ? 26.213 6.863 21.757 1.00 6.51 235 VAL A C 1
ATOM 1787 O O . VAL A 1 213 ? 26.435 7.664 22.673 1.00 7.20 235 VAL A O 1
ATOM 1791 N N . VAL A 1 214 ? 27.141 6.456 20.895 1.00 6.45 236 VAL A N 1
ATOM 1792 C CA . VAL A 1 214 ? 28.550 6.823 21.002 1.00 6.62 236 VAL A CA 1
ATOM 1793 C C . VAL A 1 214 ? 29.112 7.233 19.644 1.00 6.45 236 VAL A C 1
ATOM 1794 O O . VAL A 1 214 ? 28.561 6.917 18.587 1.00 7.14 236 VAL A O 1
ATOM 1798 N N . VAL A 1 215 ? 30.244 7.925 19.705 1.00 6.63 237 VAL A N 1
ATOM 1799 C CA . VAL A 1 215 ? 31.199 7.987 18.606 1.00 6.96 237 VAL A CA 1
ATOM 1800 C C . VAL A 1 215 ? 32.122 6.786 18.778 1.00 6.95 237 VAL A C 1
ATOM 1801 O O . VAL A 1 215 ? 32.700 6.586 19.845 1.00 7.64 237 VAL A O 1
ATOM 1805 N N . SER A 1 216 ? 32.280 5.973 17.745 1.00 6.69 238 SER A N 1
ATOM 1806 C CA . SER A 1 216 ? 33.129 4.803 17.864 1.00 6.83 238 SER A CA 1
ATOM 1807 C C . SER A 1 216 ? 34.557 5.179 18.244 1.00 6.88 238 SER A C 1
ATOM 1808 O O . SER A 1 216 ? 35.107 6.170 17.784 1.00 7.81 238 SER A O 1
ATOM 1811 N N . LYS A 1 217 ? 35.158 4.359 19.103 1.00 8.29 239 LYS A N 1
ATOM 1812 C CA A LYS A 1 217 ? 36.535 4.592 19.545 0.50 8.86 239 LYS A CA 1
ATOM 1813 C CA B LYS A 1 217 ? 36.535 4.541 19.565 0.50 9.23 239 LYS A CA 1
ATOM 1814 C C . LYS A 1 217 ? 37.552 4.162 18.489 1.00 9.11 239 LYS A C 1
ATOM 1815 O O . LYS A 1 217 ? 38.678 4.666 18.476 1.00 11.34 239 LYS A O 1
ATOM 1826 N N . VAL A 1 218 ? 37.156 3.241 17.615 1.00 8.51 240 VAL A N 1
ATOM 1827 C CA . VAL A 1 218 ? 37.976 2.789 16.516 1.00 8.53 240 VAL A CA 1
ATOM 1828 C C . VAL A 1 218 ? 37.277 3.159 15.215 1.00 7.61 240 VAL A C 1
ATOM 1829 O O . VAL A 1 218 ? 36.058 3.384 15.184 1.00 7.76 240 VAL A O 1
ATOM 1833 N N . PRO A 1 219 ? 38.023 3.225 14.111 1.00 7.65 241 PRO A N 1
ATOM 1834 C CA . PRO A 1 219 ? 37.386 3.517 12.841 1.00 7.47 241 PRO A CA 1
ATOM 1835 C C . PRO A 1 219 ? 36.384 2.444 12.435 1.00 7.18 241 PRO A C 1
ATOM 1836 O O . PRO A 1 219 ? 36.467 1.284 12.861 1.00 7.84 241 PRO A O 1
ATOM 1840 N N . LEU A 1 220 ? 35.451 2.836 11.586 1.00 6.64 242 LEU A N 1
ATOM 1841 C CA . LEU A 1 220 ? 34.493 1.892 11.028 1.00 6.60 242 LEU A CA 1
ATOM 1842 C C . LEU A 1 220 ? 35.197 0.662 10.430 1.00 6.79 242 LEU A C 1
ATOM 1843 O O . LEU A 1 220 ? 34.735 -0.466 10.612 1.00 7.56 242 LEU A O 1
ATOM 1848 N N . SER A 1 221 ? 36.316 0.871 9.742 1.00 7.07 243 SER A N 1
ATOM 1849 C CA . SER A 1 221 ? 37.073 -0.238 9.180 1.00 7.77 243 SER A CA 1
ATOM 1850 C C . SER A 1 221 ? 37.425 -1.269 10.251 1.00 7.85 243 SER A C 1
ATOM 1851 O O . SER A 1 221 ? 37.384 -2.475 9.998 1.00 9.11 243 SER A O 1
ATOM 1854 N N . GLN A 1 222 ? 37.832 -0.801 11.433 1.00 8.62 244 GLN A N 1
ATOM 1855 C CA . GLN A 1 222 ? 38.202 -1.691 12.536 1.00 9.48 244 GLN A CA 1
ATOM 1856 C C . GLN A 1 222 ? 36.973 -2.375 13.128 1.00 9.17 244 GLN A C 1
ATOM 1857 O O . GLN A 1 222 ? 37.024 -3.545 13.499 1.00 9.99 244 GLN A O 1
ATOM 1876 N N . LEU A 1 224 ? 34.416 -3.280 11.552 1.00 7.92 246 LEU A N 1
ATOM 1877 C CA . LEU A 1 224 ? 34.118 -4.375 10.636 1.00 7.51 246 LEU A CA 1
ATOM 1878 C C . LEU A 1 224 ? 35.108 -5.530 10.817 1.00 9.02 246 LEU A C 1
ATOM 1879 O O . LEU A 1 224 ? 34.713 -6.687 10.897 1.00 9.60 246 LEU A O 1
ATOM 1884 N N . LYS A 1 225 ? 36.391 -5.219 10.908 1.00 9.92 247 LYS A N 1
ATOM 1885 C CA A LYS A 1 225 ? 37.419 -6.242 11.086 0.50 11.66 247 LYS A CA 1
ATOM 1886 C CA B LYS A 1 225 ? 37.417 -6.259 11.117 0.50 11.75 247 LYS A CA 1
ATOM 1887 C C . LYS A 1 225 ? 37.146 -7.085 12.338 1.00 12.43 247 LYS A C 1
ATOM 1888 O O . LYS A 1 225 ? 37.382 -8.293 12.344 1.00 15.92 247 LYS A O 1
ATOM 1899 N N . ASP A 1 226 ? 36.694 -6.431 13.399 1.00 11.83 248 ASP A N 1
ATOM 1900 C CA . ASP A 1 226 ? 36.512 -7.081 14.696 1.00 14.00 248 ASP A CA 1
ATOM 1901 C C . ASP A 1 226 ? 35.321 -8.014 14.817 1.00 13.76 248 ASP A C 1
ATOM 1902 O O . ASP A 1 226 ? 35.199 -8.706 15.823 1.00 19.23 248 ASP A O 1
ATOM 1907 N N . ASN A 1 227 ? 34.431 -8.026 13.832 1.00 12.62 249 ASN A N 1
ATOM 1908 C CA . ASN A 1 227 ? 33.290 -8.934 13.841 1.00 13.01 249 ASN A CA 1
ATOM 1909 C C . ASN A 1 227 ? 33.333 -9.786 12.595 1.00 11.11 249 ASN A C 1
ATOM 1910 O O . ASN A 1 227 ? 33.127 -9.298 11.493 1.00 10.17 249 ASN A O 1
ATOM 1915 N N . ASN A 1 228 ? 33.591 -11.077 12.776 1.00 13.30 250 ASN A N 1
ATOM 1916 C CA A ASN A 1 228 ? 33.735 -11.982 11.644 0.60 14.81 250 ASN A CA 1
ATOM 1917 C CA B ASN A 1 228 ? 33.742 -11.975 11.638 0.40 13.85 250 ASN A CA 1
ATOM 1918 C C . ASN A 1 228 ? 32.457 -12.135 10.832 1.00 14.38 250 ASN A C 1
ATOM 1919 O O . ASN A 1 228 ? 32.500 -12.580 9.681 1.00 17.32 250 ASN A O 1
ATOM 1928 N N . LYS A 1 229 ? 31.319 -11.763 11.420 1.00 11.98 251 LYS A N 1
ATOM 1929 C CA . LYS A 1 229 ? 30.059 -11.836 10.686 1.00 11.93 251 LYS A CA 1
ATOM 1930 C C . LYS A 1 229 ? 29.783 -10.608 9.844 1.00 10.30 251 LYS A C 1
ATOM 1931 O O . LYS A 1 229 ? 28.962 -10.663 8.944 1.00 12.49 251 LYS A O 1
ATOM 1937 N N . TRP A 1 230 ? 30.447 -9.496 10.137 1.00 8.57 252 TRP A N 1
ATOM 1938 C CA . TRP A 1 230 ? 30.207 -8.255 9.419 1.00 7.86 252 TRP A CA 1
ATOM 1939 C C . TRP A 1 230 ? 31.052 -8.243 8.169 1.00 8.12 252 TRP A C 1
ATOM 1940 O O . TRP A 1 230 ? 32.258 -8.285 8.236 1.00 14.42 252 TRP A O 1
ATOM 1951 N N . THR A 1 231 ? 30.410 -8.202 7.016 1.00 6.62 253 THR A N 1
ATOM 1952 C CA . THR A 1 231 ? 31.100 -8.422 5.762 1.00 6.91 253 THR A CA 1
ATOM 1953 C C . THR A 1 231 ? 31.433 -7.144 5.005 1.00 6.41 253 THR A C 1
ATOM 1954 O O . THR A 1 231 ? 32.237 -7.181 4.076 1.00 7.08 253 THR A O 1
ATOM 1958 N N . GLY A 1 232 ? 30.803 -6.031 5.362 1.00 6.14 254 GLY A N 1
ATOM 1959 C CA . GLY A 1 232 ? 30.937 -4.832 4.558 1.00 6.10 254 GLY A CA 1
ATOM 1960 C C . GLY A 1 232 ? 29.857 -3.847 4.901 1.00 5.32 254 GLY A C 1
ATOM 1961 O O . GLY A 1 232 ? 29.234 -3.952 5.966 1.00 5.43 254 GLY A O 1
ATOM 1962 N N . ILE A 1 233 ? 29.661 -2.869 4.013 1.00 5.33 255 ILE A N 1
ATOM 1963 C CA . ILE A 1 233 ? 28.659 -1.830 4.239 1.00 5.11 255 ILE A CA 1
ATOM 1964 C C . ILE A 1 233 ? 27.908 -1.494 2.969 1.00 4.77 255 ILE A C 1
ATOM 1965 O O . ILE A 1 233 ? 28.449 -1.569 1.864 1.00 5.64 255 ILE A O 1
ATOM 1970 N N . ARG A 1 234 ? 26.664 -1.075 3.160 1.00 4.62 256 ARG A N 1
ATOM 1971 C CA . ARG A 1 234 ? 25.928 -0.272 2.206 1.00 4.88 256 ARG A CA 1
ATOM 1972 C C . ARG A 1 234 ? 25.937 1.163 2.733 1.00 4.83 256 ARG A C 1
ATOM 1973 O O . ARG A 1 234 ? 25.882 1.389 3.941 1.00 5.54 256 ARG A O 1
ATOM 1981 N N . VAL A 1 235 ? 26.033 2.118 1.816 1.00 4.94 257 VAL A N 1
ATOM 1982 C CA . VAL A 1 235 ? 26.101 3.533 2.135 1.00 5.27 257 VAL A CA 1
ATOM 1983 C C . VAL A 1 235 ? 24.916 4.217 1.465 1.00 4.89 257 VAL A C 1
ATOM 1984 O O . VAL A 1 235 ? 24.752 4.131 0.240 1.00 5.66 257 VAL A O 1
ATOM 1988 N N . LEU A 1 236 ? 24.082 4.849 2.287 1.00 5.08 258 LEU A N 1
ATOM 1989 C CA . LEU A 1 236 ? 22.882 5.540 1.829 1.00 5.31 258 LEU A CA 1
ATOM 1990 C C . LEU A 1 236 ? 23.006 7.011 2.190 1.00 5.08 258 LEU A C 1
ATOM 1991 O O . LEU A 1 236 ? 23.710 7.378 3.134 1.00 6.01 258 LEU A O 1
ATOM 1996 N N . ARG A 1 237 ? 22.304 7.870 1.459 1.00 5.64 259 ARG A N 1
ATOM 1997 C CA . ARG A 1 237 ? 22.395 9.307 1.684 1.00 5.83 259 ARG A CA 1
ATOM 1998 C C . ARG A 1 237 ? 21.013 9.926 1.600 1.00 5.55 259 ARG A C 1
ATOM 1999 O O . ARG A 1 237 ? 20.267 9.694 0.648 1.00 6.56 259 ARG A O 1
ATOM 2020 N N . LYS A 1 239 ? 18.139 12.385 0.725 1.00 6.78 261 LYS A N 1
ATOM 2021 C CA A LYS A 1 239 ? 17.810 13.276 -0.370 0.50 7.41 261 LYS A CA 1
ATOM 2022 C CA B LYS A 1 239 ? 17.768 13.270 -0.379 0.50 7.47 261 LYS A CA 1
ATOM 2023 C C . LYS A 1 239 ? 16.633 14.120 0.113 1.00 7.97 261 LYS A C 1
ATOM 2024 O O . LYS A 1 239 ? 15.573 13.597 0.425 1.00 8.59 261 LYS A O 1
ATOM 2035 N N . LYS A 1 240 ? 16.871 15.420 0.183 1.00 11.05 262 LYS A N 1
ATOM 2036 C CA . LYS A 1 240 ? 15.960 16.418 0.754 1.00 12.46 262 LYS A CA 1
ATOM 2037 C C . LYS A 1 240 ? 15.671 17.532 -0.275 1.00 14.74 262 LYS A C 1
ATOM 2038 O O . LYS A 1 240 ? 16.579 17.878 -1.053 1.00 18.36 262 LYS A O 1
#

Secondary structure (DSSP, 8-state):
-HHHH--HHHHTTTTPBB-TTTT--SSS------TTSB-HHHHHHHHHHHHHS----HHHHHHHHHHHHBGGG---SGGGB--SHHHHHHHHHHTTS--BTTT----EEE--------GGG-HHHHT-HHHHH--HHHHHHTT-EEE-EEGGG--TT--TTS-TT-EEEEEE-STT-SB---EEEEETTEEEEEEEETTTTEEEE-SS-TT--TT-TTEEEEEEE---

Radius of gyration: 16.91 Å; Cα contacts (8 Å, |Δi|>4): 475; chains: 1; bounding box: 42×46×34 Å

B-factor: mean 12.85, std 8.9, range [4.04, 73.0]

Sequence (228 aa):
GQGGKDLSSNGIIKKYLDVPYVAHHTLEADGPEEELVINCDDEVDCTTTLVEYVLAETLTPKLSESSAFADNLQKKIRYRDGKKIDGYTSRLHYIADWINNGVRNGFLQQDVTGASPDTEERLSSISYSSSHPQLYYKQLANSPENVAKKKKIEQQSSLSGKKEEVHYLPKKAKLPADGLPPWIKKKDGDIIAITTNTPGLDVAHHGIIAFYADNKLLLVHASSTTDDKKKVVVSKKVPLSQLKKDNNNKWTGIRVLRKKK

Nearest PDB structures (foldseek):
  4q68-assembly1_A  TM=1.001E+00  e=2.763E-46  Bacteroides uniformis ATCC 8492
  4h4j-assembly1_A  TM=9.986E-01  e=4.865E-44  Bacteroides uniformis ATCC 8492
  4q5k-assembly1_A  TM=9.964E-01  e=8.256E-43  Bacteroides uniformis ATCC 8492
  2p1g-assembly1_A  TM=9.913E-01  e=2.855E-35  Bacteroides fragilis YCH46
  2p1g-assembly2_B  TM=9.912E-01  e=2.961E-34  Bacteroides fragilis YCH46

CATH classification: 1.10.3670.10 (+1 more: 2.3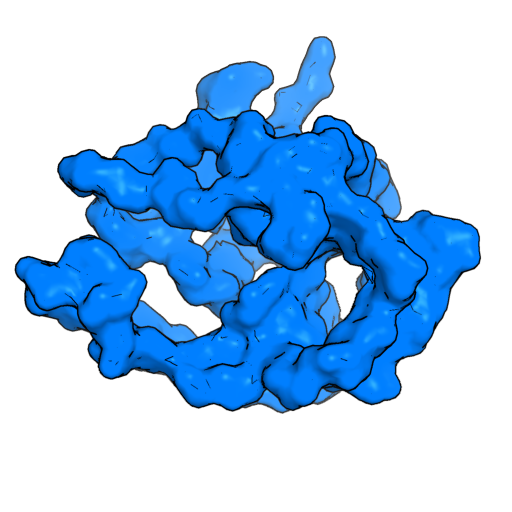0.260.10)